Protein AF-A0A1R1PWE0-F1 (afdb_monomer)

Solvent-accessible surface area (backbone atoms only — not comparable to full-atom values): 20090 Å² total; per-residue (Å²): 141,90,88,87,87,87,85,76,88,88,79,82,84,91,74,90,79,91,81,96,70,84,69,61,64,58,53,53,53,53,56,49,50,54,53,54,60,60,62,71,65,77,83,65,88,86,73,75,94,76,73,69,88,73,73,49,73,67,55,47,51,50,51,48,64,70,67,52,80,76,82,79,68,84,80,72,46,70,41,40,37,41,33,37,28,50,67,51,94,62,49,67,60,52,55,54,46,57,42,54,77,73,65,56,48,69,76,32,73,31,79,45,77,51,97,50,87,61,36,28,39,34,27,39,28,39,49,53,56,68,68,58,51,56,51,53,49,53,58,51,55,70,36,90,57,35,80,46,67,44,79,51,55,96,53,66,61,50,55,35,26,43,39,40,37,34,32,36,24,76,37,58,82,68,69,66,90,83,58,84,76,82,58,80,76,72,82,74,81,80,77,89,74,90,79,80,88,81,96,75,85,88,74,90,71,82,76,71,90,67,73,82,55,68,66,58,58,53,50,50,52,52,48,19,53,50,44,48,51,53,50,51,53,57,31,55,76,70,70,30,44,78,79,45,76,60,92,52,32,34,31,36,39,38,77,36,39,65,71,54,49,52,53,51,50,66,68,49,46,74,34,24,66,78,47,73,51,68,63,41,56,46,73,43,80,47,81,76,79,81,56,89,79,62,73,88,88,85,79,80,72,87,69,88,75,76,83,76,71,79,87,74,67,81,84,131

pLDDT: mean 72.96, std 24.71, range [25.83, 98.25]

Mean predicted aligned error: 17.77 Å

InterPro domains:
  IPR002912 ACT domain [PS51671] (80-157)
  IPR004789 Acetolactate synthase, small subunit [TIGR00119] (78-287)
  IPR019455 Acetolactate synthase, small subunit, C-terminal [PF10369] (228-286)
  IPR027271 Acetolactate synthase/Transcription factor NikR, C-terminal [G3DSA:3.30.70.1150] (157-286)
  IPR039557 AHAS, ACT domain [cd04878] (79-150)
  IPR045865 ACT-like domain [SSF55021] (78-151)
  IPR045865 ACT-like domain [SSF55021] (227-289)
  IPR053050 Acetolactate synthase regulatory subunit [PTHR31242] (47-315)
  IPR054480 Acetolactate synthase small subunit-like, ACT domain [PF22629] (84-146)

Sequence (316 aa):
MFARSISRTLRKGLAINSLNKPNLLNSLYQKNAAKLYYSSFRDVEHMDDSALYQLTTEETVSNLVQNASINTKPAVSKYVLNCFMQDEPGILARCAGIMAARGYNIDSLVVAKTEVLGLSRMTITIKGAESQMIQAQKELEEIPQIWAVVNLTGSKVVAREILLAKVSLIGPDFKLDGANSHTPRAPSSTNDAEKTTETENISTSDTENNGADNSDIYQMVLDSSKRLSYLKEITSLYNAKIVDVGADSAVVELSAKPSIVNAFMSLIEPFGIFEAARSGQIVMSRTAKLSFFSDGVSAQAEDDVKDVDLSHLPPS

Radius of gyration: 32.18 Å; Cα contacts (8 Å, |Δi|>4): 318; chains: 1; bounding box: 84×68×118 Å

Structure (mmCIF, N/CA/C/O backbone):
data_AF-A0A1R1PWE0-F1
#
_entry.id   AF-A0A1R1PWE0-F1
#
loop_
_atom_site.group_PDB
_atom_site.id
_atom_site.type_symbol
_atom_site.label_atom_id
_atom_site.label_alt_id
_atom_site.label_comp_id
_atom_site.label_asym_id
_atom_site.label_entity_id
_atom_site.label_seq_id
_atom_site.pdbx_PDB_ins_code
_atom_site.Cartn_x
_atom_site.Cartn_y
_atom_site.Cartn_z
_atom_site.occupancy
_atom_site.B_iso_or_equiv
_atom_site.auth_seq_id
_atom_site.auth_comp_id
_atom_site.auth_asym_id
_atom_site.auth_atom_id
_atom_site.pdbx_PDB_model_num
ATOM 1 N N . MET A 1 1 ? 59.802 41.895 8.130 1.00 40.69 1 MET A N 1
ATOM 2 C CA . MET A 1 1 ? 59.318 41.736 6.739 1.00 40.69 1 MET A CA 1
ATOM 3 C C . MET A 1 1 ? 59.042 40.250 6.547 1.00 40.69 1 MET A C 1
ATOM 5 O O . MET A 1 1 ? 59.996 39.507 6.473 1.00 40.69 1 MET A O 1
ATOM 9 N N . PHE A 1 2 ? 57.843 39.700 6.716 1.00 31.88 2 PHE A N 1
ATOM 10 C CA . PHE A 1 2 ? 56.696 39.809 5.810 1.00 31.88 2 PHE A CA 1
ATOM 11 C C . PHE A 1 2 ? 55.464 39.223 6.545 1.00 31.88 2 PHE A C 1
ATOM 13 O O . PHE A 1 2 ? 55.031 38.105 6.307 1.00 31.88 2 PHE A O 1
ATOM 20 N N . ALA A 1 3 ? 54.926 39.958 7.517 1.00 36.97 3 ALA A N 1
ATOM 21 C CA . ALA A 1 3 ? 53.699 39.594 8.226 1.00 36.97 3 ALA A CA 1
ATOM 22 C C . ALA A 1 3 ? 52.905 40.878 8.471 1.00 36.97 3 ALA A C 1
ATOM 24 O O . ALA A 1 3 ? 53.101 41.525 9.496 1.00 36.97 3 ALA A O 1
ATOM 25 N N . ARG A 1 4 ? 52.136 41.309 7.456 1.00 34.12 4 ARG A N 1
ATOM 26 C CA . ARG A 1 4 ? 51.113 42.385 7.462 1.00 34.12 4 ARG A CA 1
ATOM 27 C C . ARG A 1 4 ? 50.804 42.796 6.011 1.00 34.12 4 ARG A C 1
ATOM 29 O O . ARG A 1 4 ? 51.367 43.774 5.540 1.00 34.12 4 ARG A O 1
ATOM 36 N N . SER A 1 5 ? 49.934 42.076 5.291 1.00 36.75 5 SER A N 1
ATOM 37 C CA . SER A 1 5 ? 49.329 42.648 4.064 1.00 36.75 5 SER A CA 1
ATOM 38 C C . SER A 1 5 ? 48.042 41.994 3.536 1.00 36.75 5 SER A C 1
ATOM 40 O O . SER A 1 5 ? 47.673 42.238 2.396 1.00 36.75 5 SER A O 1
ATOM 42 N N . ILE A 1 6 ? 47.303 41.191 4.311 1.00 33.94 6 ILE A N 1
ATOM 43 C CA . ILE A 1 6 ? 45.990 40.686 3.851 1.00 33.94 6 ILE A CA 1
ATOM 44 C C . ILE A 1 6 ? 44.997 40.674 5.019 1.00 33.94 6 ILE A C 1
ATOM 46 O O . ILE A 1 6 ? 44.531 39.640 5.474 1.00 33.94 6 ILE A O 1
ATOM 50 N N . SER A 1 7 ? 44.717 41.851 5.587 1.00 35.03 7 SER A N 1
ATOM 51 C CA . SER A 1 7 ? 43.678 42.000 6.625 1.00 35.03 7 SER A CA 1
ATOM 52 C C . SER A 1 7 ? 42.855 43.288 6.482 1.00 35.03 7 SER A C 1
ATOM 54 O O . SER A 1 7 ? 42.255 43.767 7.439 1.00 35.03 7 SER A O 1
ATOM 56 N N . ARG A 1 8 ? 42.811 43.891 5.284 1.00 33.72 8 ARG A N 1
ATOM 57 C CA . ARG A 1 8 ? 42.082 45.159 5.066 1.00 33.72 8 ARG A CA 1
ATOM 58 C C . ARG A 1 8 ? 41.092 45.198 3.902 1.00 33.72 8 ARG A C 1
ATOM 60 O O . ARG A 1 8 ? 40.420 46.211 3.763 1.00 33.72 8 ARG A O 1
ATOM 67 N N . THR A 1 9 ? 40.895 44.111 3.157 1.00 33.59 9 THR A N 1
ATOM 68 C CA . THR A 1 9 ? 39.968 44.122 2.001 1.00 33.59 9 THR A CA 1
ATOM 69 C C . THR A 1 9 ? 38.633 43.408 2.255 1.00 33.59 9 THR A C 1
ATOM 71 O O . THR A 1 9 ? 37.760 43.436 1.403 1.00 33.59 9 THR A O 1
ATOM 74 N N . LEU A 1 10 ? 38.407 42.828 3.442 1.00 31.66 10 LEU A N 1
ATOM 75 C CA . LEU A 1 10 ? 37.158 42.109 3.771 1.00 31.66 10 LEU A CA 1
ATOM 76 C C . LEU A 1 10 ? 36.331 42.769 4.882 1.00 31.66 10 LEU A C 1
ATOM 78 O O . LEU A 1 10 ? 35.659 42.103 5.663 1.00 31.66 10 LEU A O 1
ATOM 82 N N . ARG A 1 11 ? 36.381 44.098 4.988 1.00 32.97 11 ARG A N 1
ATOM 83 C CA . ARG A 1 11 ? 35.514 44.837 5.916 1.00 32.97 11 ARG A CA 1
ATOM 84 C C . ARG A 1 11 ? 35.162 46.212 5.365 1.00 32.97 11 ARG A C 1
ATOM 86 O O . ARG A 1 11 ? 35.636 47.222 5.864 1.00 32.97 11 ARG A O 1
ATOM 93 N N . LYS A 1 12 ? 34.348 46.233 4.311 1.00 32.06 12 LYS A N 1
ATOM 94 C CA . LYS A 1 12 ? 33.469 47.350 3.928 1.00 32.06 12 LYS A CA 1
ATOM 95 C C . LYS A 1 12 ? 32.446 46.812 2.928 1.00 32.06 12 LYS A C 1
ATOM 97 O O . LYS A 1 12 ? 32.822 46.451 1.822 1.00 32.06 12 LYS A O 1
ATOM 102 N N . GLY A 1 13 ? 31.182 46.740 3.342 1.00 27.55 13 GLY A N 1
ATOM 103 C CA . GLY A 1 13 ? 30.066 46.420 2.448 1.00 27.55 13 GLY A CA 1
ATOM 104 C C . GLY A 1 13 ? 29.117 45.331 2.941 1.00 27.55 13 GLY A C 1
ATOM 105 O O . GLY A 1 13 ? 28.813 44.415 2.191 1.00 27.55 13 GLY A O 1
ATOM 106 N N . LEU A 1 14 ? 28.636 45.422 4.183 1.00 36.06 14 LEU A N 1
ATOM 107 C CA . LEU A 1 14 ? 27.353 44.821 4.551 1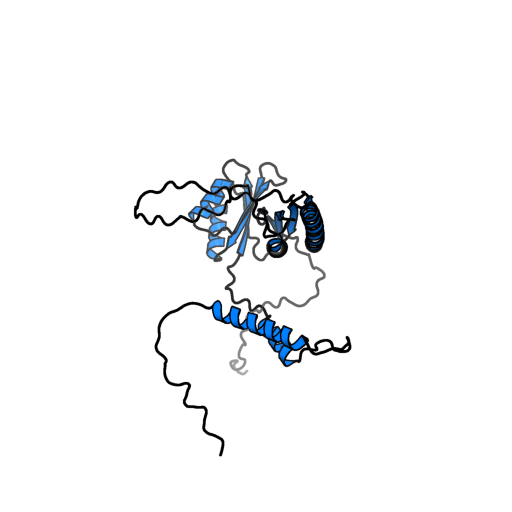.00 36.06 14 LEU A CA 1
ATOM 108 C C . LEU A 1 14 ? 26.293 45.909 4.348 1.00 36.06 14 LEU A C 1
ATOM 110 O O . LEU A 1 14 ? 26.212 46.846 5.138 1.00 36.06 14 LEU A O 1
ATOM 114 N N . ALA A 1 15 ? 25.533 45.801 3.260 1.00 28.98 15 ALA A N 1
ATOM 115 C CA . ALA A 1 15 ? 24.274 46.506 3.048 1.00 28.98 15 ALA A CA 1
ATOM 116 C C . ALA A 1 15 ? 23.317 45.557 2.307 1.00 28.98 15 ALA A C 1
ATOM 118 O O . ALA A 1 15 ? 23.319 45.436 1.089 1.00 28.98 15 ALA A O 1
ATOM 119 N N . ILE A 1 16 ? 22.606 44.792 3.130 1.00 40.72 16 ILE A N 1
ATOM 120 C CA . ILE A 1 16 ? 21.250 44.253 2.992 1.00 40.72 16 ILE A CA 1
ATOM 121 C C . ILE A 1 16 ? 20.524 44.664 1.692 1.00 40.72 16 ILE A C 1
ATOM 123 O O . ILE A 1 16 ? 20.184 45.832 1.533 1.00 40.72 16 ILE A O 1
ATOM 127 N N . ASN A 1 17 ? 20.222 43.695 0.815 1.00 27.50 17 ASN A N 1
ATOM 128 C CA . ASN A 1 17 ? 18.873 43.493 0.263 1.00 27.50 17 ASN A CA 1
ATOM 129 C C . ASN A 1 17 ? 18.775 42.230 -0.616 1.00 27.50 17 ASN A C 1
ATOM 131 O O . ASN A 1 17 ? 19.473 42.091 -1.613 1.00 27.50 17 ASN A O 1
ATOM 135 N N . SER A 1 18 ? 17.873 41.331 -0.201 1.00 40.91 18 SER A N 1
ATOM 136 C CA . SER A 1 18 ? 17.020 40.453 -1.017 1.00 40.91 18 SER A CA 1
ATOM 137 C C . SER A 1 18 ? 17.547 40.014 -2.391 1.00 40.91 18 SER A C 1
ATOM 139 O O . SER A 1 18 ? 17.413 40.768 -3.348 1.00 40.91 18 SER A O 1
ATOM 141 N N . LEU A 1 19 ? 17.968 38.747 -2.520 1.00 31.48 19 LEU A N 1
ATOM 142 C CA . LEU A 1 19 ? 17.655 37.901 -3.685 1.00 31.48 19 LEU A CA 1
ATOM 143 C C . LEU A 1 19 ? 17.987 36.424 -3.407 1.00 31.48 19 LEU A C 1
ATOM 145 O O . LEU A 1 19 ? 19.133 35.995 -3.326 1.00 31.48 19 LEU A O 1
ATOM 149 N N . ASN A 1 20 ? 16.917 35.651 -3.276 1.00 41.78 20 ASN A N 1
ATOM 150 C CA . ASN A 1 20 ? 16.858 34.201 -3.195 1.00 41.78 20 ASN A CA 1
ATOM 151 C C . ASN A 1 20 ? 17.263 33.564 -4.544 1.00 41.78 20 ASN A C 1
ATOM 153 O O . ASN A 1 20 ? 16.447 33.564 -5.461 1.00 41.78 20 ASN A O 1
ATOM 157 N N . LYS A 1 21 ? 18.493 33.037 -4.690 1.00 38.62 21 LYS A N 1
ATOM 158 C CA . LYS A 1 21 ? 18.882 32.114 -5.788 1.00 38.62 21 LYS A CA 1
ATOM 159 C C . LYS A 1 21 ? 20.014 31.147 -5.370 1.00 38.62 21 LYS A C 1
ATOM 161 O O . LYS A 1 21 ? 21.177 31.430 -5.648 1.00 38.62 21 LYS A O 1
ATOM 166 N N . PRO A 1 22 ? 19.710 29.975 -4.779 1.00 40.50 22 PRO A N 1
ATOM 167 C CA . PRO A 1 22 ? 20.724 28.968 -4.435 1.00 40.50 22 PRO A CA 1
ATOM 168 C C . PRO A 1 22 ? 21.220 28.116 -5.627 1.00 40.50 22 PRO A C 1
ATOM 170 O O . PRO A 1 22 ? 22.184 27.370 -5.486 1.00 40.50 22 PRO A O 1
ATOM 173 N N . ASN A 1 23 ? 20.628 28.234 -6.823 1.00 44.59 23 ASN A N 1
ATOM 174 C CA . ASN A 1 23 ? 20.851 27.253 -7.900 1.00 44.59 23 ASN A CA 1
ATOM 175 C C . ASN A 1 23 ? 21.946 27.601 -8.925 1.00 44.59 23 ASN A C 1
ATOM 177 O O . ASN A 1 23 ? 22.360 26.725 -9.681 1.00 44.59 23 ASN A O 1
ATOM 181 N N . LEU A 1 24 ? 22.449 28.842 -8.977 1.00 41.25 24 LEU A N 1
ATOM 182 C CA . LEU A 1 24 ? 23.426 29.222 -10.015 1.00 41.25 24 LEU A CA 1
ATOM 183 C C . LEU A 1 24 ? 24.886 28.942 -9.625 1.00 41.25 24 LEU A C 1
ATOM 185 O O . LEU A 1 24 ? 25.681 28.556 -10.480 1.00 41.25 24 LEU A O 1
ATOM 189 N N . LEU A 1 25 ? 25.233 29.095 -8.342 1.00 38.69 25 LEU A N 1
ATOM 190 C CA . LEU A 1 25 ? 26.599 28.871 -7.852 1.00 38.69 25 LEU A CA 1
ATOM 191 C C . LEU A 1 25 ? 26.974 27.381 -7.846 1.00 38.69 25 LEU A C 1
ATOM 193 O O . LEU A 1 25 ? 28.075 27.044 -8.268 1.00 38.69 25 LEU A O 1
ATOM 197 N N . ASN A 1 26 ? 26.043 26.485 -7.498 1.00 45.75 26 ASN A N 1
ATOM 198 C CA . ASN A 1 26 ? 26.290 25.036 -7.522 1.00 45.75 26 ASN A CA 1
ATOM 199 C C . ASN A 1 26 ? 26.481 24.488 -8.945 1.00 45.75 26 ASN A C 1
ATOM 201 O O . ASN A 1 26 ? 27.378 23.681 -9.177 1.00 45.75 26 ASN A O 1
ATOM 205 N N . SER A 1 27 ? 25.714 24.989 -9.920 1.00 45.38 27 SER A N 1
ATOM 206 C CA . SER A 1 27 ? 25.855 24.600 -11.332 1.00 45.38 27 SER A CA 1
ATOM 207 C C . SER A 1 27 ? 27.199 25.045 -11.924 1.00 45.38 27 SER A C 1
ATOM 209 O O . SER A 1 27 ? 27.829 24.291 -12.665 1.00 45.38 27 SER A O 1
ATOM 211 N N . LEU A 1 28 ? 27.663 26.261 -11.607 1.00 37.41 28 LEU A N 1
ATOM 212 C CA . LEU A 1 28 ? 28.955 26.767 -12.090 1.00 37.41 28 LEU A CA 1
ATOM 213 C C . LEU A 1 28 ? 30.142 26.055 -11.424 1.00 37.41 28 LEU A C 1
ATOM 215 O O . LEU A 1 28 ? 31.131 25.777 -12.100 1.00 37.41 28 LEU A O 1
ATOM 219 N N . TYR A 1 29 ? 30.031 25.702 -10.139 1.00 44.78 29 TYR A N 1
ATOM 220 C CA . TYR A 1 29 ? 31.075 24.962 -9.424 1.00 44.78 29 TYR A CA 1
ATOM 221 C C . TYR A 1 29 ? 31.188 23.510 -9.919 1.00 44.78 29 TYR A C 1
ATOM 223 O O . TYR A 1 29 ? 32.292 23.037 -10.179 1.00 44.78 29 TYR A O 1
ATOM 231 N N . GLN A 1 30 ? 30.060 22.830 -10.166 1.00 47.28 30 GLN A N 1
ATOM 232 C CA . GLN A 1 30 ? 30.051 21.469 -10.722 1.00 47.28 30 GLN A CA 1
ATOM 233 C C . GLN A 1 30 ? 30.527 21.416 -12.181 1.00 47.28 30 GLN A C 1
ATOM 235 O O . GLN A 1 30 ? 31.311 20.535 -12.535 1.00 47.28 30 GLN A O 1
ATOM 240 N N . LYS A 1 31 ? 30.123 22.376 -13.029 1.00 39.31 31 LYS A N 1
ATOM 241 C CA . LYS A 1 31 ? 30.562 22.420 -14.438 1.00 39.31 31 LYS A CA 1
ATOM 242 C C . LYS A 1 31 ? 32.057 22.714 -14.582 1.00 39.31 31 LYS A C 1
ATOM 244 O O . LYS A 1 31 ? 32.695 22.147 -15.466 1.00 39.31 31 LYS A O 1
ATOM 249 N N . ASN A 1 32 ? 32.626 23.554 -13.715 1.00 41.44 32 ASN A N 1
ATOM 250 C CA . ASN A 1 32 ? 34.064 23.838 -13.725 1.00 41.44 32 ASN A CA 1
ATOM 251 C C . ASN A 1 32 ? 34.890 22.696 -13.114 1.00 41.44 32 ASN A C 1
ATOM 253 O O . ASN A 1 32 ? 35.970 22.412 -13.625 1.00 41.44 32 ASN A O 1
ATOM 257 N N . ALA A 1 33 ? 34.373 21.997 -12.097 1.00 48.91 33 ALA A N 1
ATOM 258 C CA . ALA A 1 33 ? 35.045 20.841 -11.503 1.00 48.91 33 ALA A CA 1
ATOM 259 C C . ALA A 1 33 ? 35.164 19.669 -12.490 1.00 48.91 33 ALA A C 1
ATOM 261 O O . ALA A 1 33 ? 36.252 19.129 -12.656 1.00 48.91 33 ALA A O 1
ATOM 262 N N . ALA A 1 34 ? 34.091 19.335 -13.218 1.00 47.88 34 ALA A N 1
ATOM 263 C CA . ALA A 1 34 ? 34.134 18.274 -14.226 1.00 47.88 34 ALA A CA 1
ATOM 264 C C . ALA A 1 34 ? 35.080 18.622 -15.391 1.00 47.88 34 ALA A C 1
ATOM 266 O O . ALA A 1 34 ? 35.834 17.775 -15.862 1.00 47.88 34 ALA A O 1
ATOM 267 N N . LYS A 1 35 ? 35.096 19.889 -15.830 1.00 40.84 35 LYS A N 1
ATOM 268 C CA . LYS A 1 35 ? 35.964 20.343 -16.927 1.00 40.84 35 LYS A CA 1
ATOM 269 C C . LYS A 1 35 ? 37.447 20.355 -16.535 1.00 40.84 35 LYS A C 1
ATOM 271 O O . LYS A 1 35 ? 38.277 19.991 -17.363 1.00 40.84 35 LYS A O 1
ATOM 276 N N . LEU A 1 36 ? 37.760 20.712 -15.284 1.00 45.97 36 LEU A N 1
ATOM 277 C CA . LEU A 1 36 ? 39.108 20.601 -14.719 1.00 45.97 36 LEU A CA 1
ATOM 278 C C . LEU A 1 36 ? 39.536 19.135 -14.590 1.00 45.97 36 LEU A C 1
ATOM 280 O O . LEU A 1 36 ? 40.639 18.811 -15.017 1.00 45.97 36 LEU A O 1
ATOM 284 N N . TYR A 1 37 ? 38.636 18.259 -14.125 1.00 50.44 37 TYR A N 1
ATOM 285 C CA . TYR A 1 37 ? 38.880 16.821 -13.985 1.00 50.44 37 TYR A CA 1
ATOM 286 C C . TYR A 1 37 ? 39.213 16.158 -15.330 1.00 50.44 37 TYR A C 1
ATOM 288 O O . TYR A 1 37 ? 40.193 15.434 -15.416 1.00 50.44 37 TYR A O 1
ATOM 296 N N . TYR A 1 38 ? 38.480 16.463 -16.409 1.00 46.03 38 TYR A N 1
ATOM 297 C CA . TYR A 1 38 ? 38.769 15.899 -17.738 1.00 46.03 38 TYR A CA 1
ATOM 298 C C . TYR A 1 38 ? 39.977 16.541 -18.442 1.00 46.03 38 TYR A C 1
ATOM 300 O O . TYR A 1 38 ? 40.641 15.875 -19.235 1.00 46.03 38 TYR A O 1
ATOM 308 N N . SER A 1 39 ? 40.295 17.815 -18.172 1.00 41.81 39 SER A N 1
ATOM 309 C CA . SER A 1 39 ? 41.438 18.490 -18.813 1.00 41.81 39 SER A CA 1
ATOM 310 C C . SER A 1 39 ? 42.803 17.995 -18.332 1.00 41.81 39 SER A C 1
ATOM 312 O O . SER A 1 39 ? 43.766 18.064 -19.088 1.00 41.81 39 SER A O 1
ATOM 314 N N . SER A 1 40 ? 42.880 17.449 -17.116 1.00 45.03 40 SER A N 1
ATOM 315 C CA . SER A 1 40 ? 44.102 16.872 -16.543 1.00 45.03 40 SER A CA 1
ATOM 316 C C . SER A 1 40 ? 44.401 15.438 -17.004 1.00 45.03 40 SER A C 1
ATOM 318 O O . SER A 1 40 ? 45.458 14.917 -16.675 1.00 45.03 40 SER A O 1
ATOM 320 N N . PHE A 1 41 ? 43.512 14.808 -17.784 1.00 47.12 41 PHE A N 1
ATOM 321 C CA . PHE A 1 41 ? 43.685 13.442 -18.309 1.00 47.12 41 PHE A CA 1
ATOM 322 C C . PHE A 1 41 ? 44.218 13.383 -19.749 1.00 47.12 41 PHE A C 1
ATOM 324 O O . PHE A 1 41 ? 44.288 12.303 -20.329 1.00 47.12 41 PHE A O 1
ATOM 331 N N . ARG A 1 42 ? 44.577 14.521 -20.359 1.00 44.59 42 ARG A N 1
ATOM 332 C CA . ARG A 1 42 ? 44.994 14.546 -21.772 1.00 44.59 42 ARG A CA 1
ATOM 333 C C . ARG A 1 42 ? 46.474 14.221 -22.009 1.00 44.59 42 ARG A C 1
ATOM 335 O O . ARG A 1 42 ? 46.811 13.898 -23.139 1.00 44.59 42 ARG A O 1
ATOM 342 N N . ASP A 1 43 ? 47.303 14.230 -20.964 1.00 42.34 43 ASP A N 1
ATOM 343 C CA . ASP A 1 43 ? 48.762 14.066 -21.069 1.00 42.34 43 ASP A CA 1
ATOM 344 C C . ASP A 1 43 ? 49.319 12.984 -20.121 1.00 42.34 43 ASP A C 1
ATOM 346 O O . ASP A 1 43 ? 50.302 13.213 -19.420 1.00 42.34 43 ASP A O 1
ATOM 350 N N . VAL A 1 44 ? 48.698 11.801 -20.056 1.00 44.81 44 VAL A N 1
ATOM 351 C CA . VAL A 1 44 ? 49.277 10.660 -19.319 1.00 44.81 44 VAL A CA 1
ATOM 352 C C . VAL A 1 44 ? 49.078 9.367 -20.110 1.00 44.81 44 VAL A C 1
ATOM 354 O O . VAL A 1 44 ? 48.190 8.564 -19.834 1.00 44.81 44 VAL A O 1
ATOM 357 N N . GLU A 1 45 ? 49.906 9.168 -21.134 1.00 45.53 45 GLU A N 1
ATOM 358 C CA . GLU A 1 45 ? 50.147 7.828 -21.665 1.00 45.53 45 GLU A CA 1
ATOM 359 C C . GLU A 1 45 ? 50.991 7.050 -20.638 1.00 45.53 45 GLU A C 1
ATOM 361 O O . GLU A 1 45 ? 52.041 7.526 -20.215 1.00 45.53 45 GLU A O 1
ATOM 366 N N . HIS A 1 46 ? 50.514 5.857 -20.265 1.00 48.28 46 HIS A N 1
ATOM 367 C CA . HIS A 1 46 ? 51.072 4.909 -19.282 1.00 48.28 46 HIS A CA 1
ATOM 368 C C . HIS A 1 46 ? 50.899 5.261 -17.792 1.00 48.28 46 HIS A C 1
ATOM 370 O O . HIS A 1 46 ? 51.794 5.795 -17.140 1.00 48.28 46 HIS A O 1
ATOM 376 N N . MET A 1 47 ? 49.780 4.812 -17.210 1.00 45.44 47 MET A N 1
ATOM 377 C CA . MET A 1 47 ? 49.722 4.426 -15.795 1.00 45.44 47 MET A CA 1
ATOM 378 C C . MET A 1 47 ? 49.406 2.931 -15.698 1.00 45.44 47 MET A C 1
ATOM 380 O O . MET A 1 47 ? 48.488 2.460 -16.363 1.00 45.44 47 MET A O 1
ATOM 384 N N . ASP A 1 48 ? 50.168 2.201 -14.882 1.00 44.66 48 ASP A N 1
ATOM 385 C CA . ASP A 1 48 ? 49.904 0.798 -14.551 1.00 44.66 48 ASP A CA 1
ATOM 386 C C . ASP A 1 48 ? 48.524 0.649 -13.878 1.00 44.66 48 ASP A C 1
ATOM 388 O O . ASP A 1 48 ? 48.226 1.329 -12.891 1.00 44.66 48 ASP A O 1
ATOM 392 N N . ASP A 1 49 ? 47.715 -0.297 -14.367 1.00 52.59 49 ASP A N 1
ATOM 393 C CA . ASP A 1 49 ? 46.320 -0.588 -13.970 1.00 52.59 49 ASP A CA 1
ATOM 394 C C . ASP A 1 49 ? 46.114 -1.003 -12.488 1.00 52.59 49 ASP A C 1
ATOM 396 O O . ASP A 1 49 ? 45.006 -1.333 -12.066 1.00 52.59 49 ASP A O 1
ATOM 400 N N . SER A 1 50 ? 47.157 -0.984 -11.655 1.00 53.38 50 SER A N 1
ATOM 401 C CA . SER A 1 50 ? 47.120 -1.417 -10.247 1.00 53.38 50 SER A CA 1
ATOM 402 C C . SER A 1 50 ? 47.170 -0.291 -9.204 1.00 53.38 50 SER A C 1
ATOM 404 O O . SER A 1 50 ? 47.137 -0.575 -8.006 1.00 53.38 50 SER A O 1
ATOM 406 N N . ALA A 1 51 ? 47.191 0.982 -9.603 1.00 50.38 51 ALA A N 1
ATOM 407 C CA . ALA A 1 51 ? 47.047 2.108 -8.674 1.00 50.38 51 ALA A CA 1
ATOM 408 C C . ALA A 1 51 ? 45.563 2.463 -8.467 1.00 50.38 51 ALA A C 1
ATOM 410 O O . ALA A 1 51 ? 45.087 3.526 -8.862 1.00 50.38 51 ALA A O 1
ATOM 411 N N . LEU A 1 52 ? 44.809 1.545 -7.856 1.00 51.09 52 LEU A N 1
ATOM 412 C CA . LEU A 1 52 ? 43.457 1.826 -7.373 1.00 51.09 52 LEU A CA 1
ATOM 413 C C . LEU A 1 52 ? 43.503 3.068 -6.474 1.00 51.09 52 LEU A C 1
ATOM 415 O O . LEU A 1 52 ? 44.294 3.104 -5.533 1.00 51.09 52 LEU A O 1
ATOM 419 N N . TYR A 1 53 ? 42.656 4.061 -6.756 1.00 63.09 53 TYR A N 1
ATOM 420 C CA . TYR A 1 53 ? 42.418 5.226 -5.899 1.00 63.09 53 TYR A CA 1
ATOM 421 C C . TYR A 1 53 ? 42.154 4.763 -4.452 1.00 63.09 53 TYR A C 1
ATOM 423 O O . TYR A 1 53 ? 41.033 4.407 -4.090 1.00 63.09 53 TYR A O 1
ATOM 431 N N . GLN A 1 54 ? 43.191 4.739 -3.616 1.00 72.62 54 GLN A N 1
ATOM 432 C CA . GLN A 1 54 ? 43.046 4.559 -2.179 1.00 72.62 54 GLN A CA 1
ATOM 433 C C . GLN A 1 54 ? 42.716 5.928 -1.607 1.00 72.62 54 GLN A C 1
ATOM 435 O O . GLN A 1 54 ? 43.578 6.803 -1.551 1.00 72.62 54 GLN A O 1
ATOM 440 N N . LEU A 1 55 ? 41.453 6.126 -1.222 1.00 73.38 55 LEU A N 1
ATOM 441 C CA . LEU A 1 55 ? 41.075 7.332 -0.495 1.00 73.38 55 LEU A CA 1
ATOM 442 C C . LEU A 1 55 ? 41.919 7.433 0.771 1.00 73.38 55 LEU A C 1
ATOM 444 O O . LEU A 1 55 ? 42.094 6.454 1.504 1.00 73.38 55 LEU A O 1
ATOM 448 N N . THR A 1 56 ? 42.395 8.639 1.057 1.00 87.50 56 THR A N 1
ATOM 449 C CA . THR A 1 56 ? 43.019 8.916 2.349 1.00 87.50 56 THR A CA 1
ATOM 450 C C . THR A 1 56 ? 41.999 8.733 3.476 1.00 87.50 56 THR A C 1
ATOM 452 O O . THR A 1 56 ? 40.779 8.767 3.272 1.00 87.50 56 THR A O 1
ATOM 455 N N . THR A 1 57 ? 42.484 8.528 4.700 1.00 82.50 57 THR A N 1
ATOM 456 C CA . THR A 1 57 ? 41.620 8.423 5.886 1.00 82.50 57 THR A CA 1
ATOM 457 C C . THR A 1 57 ? 40.755 9.672 6.057 1.00 82.50 57 THR A C 1
ATOM 459 O O . THR A 1 57 ? 39.572 9.557 6.367 1.00 82.50 57 THR A O 1
ATOM 462 N N . GLU A 1 58 ? 41.311 10.853 5.788 1.00 85.94 58 GLU A N 1
ATOM 463 C CA . GLU A 1 58 ? 40.611 12.137 5.872 1.00 85.94 58 GLU A CA 1
ATOM 464 C C . GLU A 1 58 ? 39.503 12.265 4.817 1.00 85.94 58 GLU A C 1
ATOM 466 O O . GLU A 1 58 ? 38.376 12.633 5.150 1.00 85.94 58 GLU A O 1
ATOM 471 N N . GLU A 1 59 ? 39.775 11.891 3.564 1.00 85.81 59 GLU A N 1
ATOM 472 C CA . GLU A 1 59 ? 38.768 11.875 2.493 1.00 85.81 59 GLU A CA 1
ATOM 473 C C . GLU A 1 59 ? 37.676 10.836 2.755 1.00 85.81 59 GLU A C 1
ATOM 475 O O . GLU A 1 59 ? 36.498 11.103 2.526 1.00 85.81 59 GLU A O 1
ATOM 480 N N . THR A 1 60 ? 38.046 9.670 3.287 1.00 85.31 60 THR A N 1
ATOM 481 C CA . THR A 1 60 ? 37.093 8.621 3.670 1.00 85.31 60 THR A CA 1
ATOM 482 C C . THR A 1 60 ? 36.151 9.119 4.763 1.00 85.31 60 THR A C 1
ATOM 484 O O . THR A 1 60 ? 34.933 8.996 4.634 1.00 85.31 60 THR A O 1
ATOM 487 N N . VAL A 1 61 ? 36.692 9.731 5.821 1.00 89.31 61 VAL A N 1
ATOM 488 C CA . VAL A 1 61 ? 35.893 10.300 6.916 1.00 89.31 61 VAL A CA 1
ATOM 489 C C . VAL A 1 61 ? 35.015 11.447 6.411 1.00 89.31 61 VAL A C 1
ATOM 491 O O . VAL A 1 61 ? 33.831 11.494 6.743 1.00 89.31 61 VAL A O 1
ATOM 494 N N . SER A 1 62 ? 35.551 12.330 5.565 1.00 88.12 62 SER A N 1
ATOM 495 C CA . SER A 1 62 ? 34.789 13.418 4.942 1.00 88.12 62 SER A CA 1
ATOM 496 C C . SER A 1 62 ? 33.616 12.882 4.116 1.00 88.12 62 SER A C 1
ATOM 498 O O . SER A 1 62 ? 32.480 13.321 4.298 1.00 88.12 62 SER A O 1
ATOM 500 N N . ASN A 1 63 ? 33.848 11.860 3.288 1.00 86.12 63 ASN A N 1
ATOM 501 C CA . ASN A 1 63 ? 32.804 11.222 2.487 1.00 86.12 63 ASN A CA 1
ATOM 502 C C . ASN A 1 63 ? 31.738 10.541 3.348 1.00 86.12 63 ASN A C 1
ATOM 504 O O . ASN A 1 63 ? 30.555 10.607 3.014 1.00 86.12 63 ASN A O 1
ATOM 508 N N . LEU A 1 64 ? 32.122 9.908 4.460 1.00 87.62 64 LEU A N 1
ATOM 509 C CA . LEU A 1 64 ? 31.165 9.316 5.398 1.00 87.62 64 LEU A CA 1
ATOM 510 C C . LEU A 1 64 ? 30.276 10.383 6.035 1.00 87.62 64 LEU A C 1
ATOM 512 O O . LEU A 1 64 ? 29.062 10.215 6.067 1.00 87.62 64 LEU A O 1
ATOM 516 N N . VAL A 1 65 ? 30.856 11.490 6.500 1.00 85.81 65 VAL A N 1
ATOM 517 C CA . VAL A 1 65 ? 30.092 12.582 7.122 1.00 85.81 65 VAL A CA 1
ATOM 518 C C . VAL A 1 65 ? 29.180 13.274 6.105 1.00 85.81 65 VAL A C 1
ATOM 520 O O . VAL A 1 65 ? 28.049 13.614 6.442 1.00 85.81 65 VAL A O 1
ATOM 523 N N . GLN A 1 66 ? 29.637 13.451 4.862 1.00 85.00 66 GLN A N 1
ATOM 524 C CA . GLN A 1 66 ? 28.850 14.094 3.805 1.00 85.00 66 GLN A CA 1
ATOM 525 C C . GLN A 1 66 ? 27.705 13.214 3.283 1.00 85.00 66 GLN A C 1
ATOM 527 O O . GLN A 1 66 ? 26.629 13.735 2.995 1.00 85.00 66 GLN A O 1
ATOM 532 N N . ASN A 1 67 ? 27.913 11.897 3.175 1.00 81.69 67 ASN A N 1
ATOM 533 C CA . ASN A 1 67 ? 26.905 10.963 2.658 1.00 81.69 67 ASN A CA 1
ATOM 534 C C . ASN A 1 67 ? 26.022 10.347 3.751 1.00 81.69 67 ASN A C 1
ATOM 536 O O . ASN A 1 67 ? 25.008 9.716 3.438 1.00 81.69 67 ASN A O 1
ATOM 540 N N . ALA A 1 68 ? 26.377 10.508 5.029 1.00 84.25 68 ALA A N 1
ATOM 541 C CA . ALA A 1 68 ? 25.524 10.098 6.133 1.00 84.25 68 ALA A CA 1
ATOM 542 C C . ALA A 1 68 ? 24.200 10.869 6.060 1.00 84.25 68 ALA A C 1
ATOM 544 O O . ALA A 1 68 ? 24.139 12.080 6.265 1.00 84.25 68 ALA A O 1
ATOM 545 N N . SER A 1 69 ? 23.114 10.150 5.776 1.00 70.25 69 SER A N 1
ATOM 546 C CA . SER A 1 69 ? 21.771 10.718 5.807 1.00 70.25 69 SER A CA 1
ATOM 547 C C . SER A 1 69 ? 21.397 11.035 7.257 1.00 70.25 69 SER A C 1
ATOM 549 O O . SER A 1 69 ? 20.912 10.178 7.997 1.00 70.25 69 SER A O 1
ATOM 551 N N . ILE A 1 70 ? 21.655 12.268 7.694 1.00 65.94 70 ILE A N 1
ATOM 552 C CA . ILE A 1 70 ? 21.165 12.767 8.979 1.00 65.94 70 ILE A CA 1
ATOM 553 C C . ILE A 1 70 ? 19.664 12.989 8.802 1.00 65.94 70 ILE A C 1
ATOM 555 O O . ILE A 1 70 ? 19.229 13.923 8.127 1.00 65.94 70 ILE A O 1
ATOM 559 N N . ASN A 1 71 ? 18.858 12.098 9.372 1.00 58.56 71 ASN A N 1
ATOM 560 C CA . ASN A 1 71 ? 17.407 12.141 9.243 1.00 58.56 71 ASN A CA 1
ATOM 561 C C . ASN A 1 71 ? 16.845 13.254 10.150 1.00 58.56 71 ASN A C 1
ATOM 563 O O . ASN A 1 71 ? 16.405 13.009 11.267 1.00 58.56 71 ASN A O 1
ATOM 567 N N . THR A 1 72 ? 16.931 14.506 9.695 1.00 58.59 72 THR A N 1
ATOM 568 C CA . THR A 1 72 ? 16.515 15.707 10.447 1.00 58.59 72 THR A CA 1
ATOM 569 C C . THR A 1 72 ? 15.026 16.023 10.316 1.00 58.59 72 THR A C 1
ATOM 571 O O . THR A 1 72 ? 14.537 16.975 10.925 1.00 58.59 72 THR A O 1
ATOM 574 N N . LYS A 1 73 ? 14.278 15.255 9.516 1.00 63.56 73 LYS A N 1
ATOM 575 C CA . LYS A 1 73 ? 12.850 15.503 9.314 1.00 63.56 73 LYS A CA 1
ATOM 576 C C . LYS A 1 73 ? 12.073 15.011 10.542 1.00 63.56 73 LYS A C 1
ATOM 578 O O . LYS A 1 73 ? 12.228 13.843 10.899 1.00 63.56 73 LYS A O 1
ATOM 583 N N . PRO A 1 74 ? 11.215 15.840 11.170 1.00 61.59 74 PRO A N 1
ATOM 584 C CA . PRO A 1 74 ? 10.371 15.374 12.263 1.00 61.59 74 PRO A CA 1
ATOM 585 C C . PRO A 1 74 ? 9.506 14.219 11.752 1.00 61.59 74 PRO A C 1
ATOM 587 O O . PRO A 1 74 ? 8.770 14.362 10.770 1.00 61.59 74 PRO A O 1
ATOM 590 N N . ALA A 1 75 ? 9.648 13.051 12.375 1.00 68.50 75 ALA A N 1
ATOM 591 C CA . ALA A 1 75 ? 8.889 11.871 12.002 1.00 68.50 75 ALA A CA 1
ATOM 592 C C . ALA A 1 75 ? 7.422 12.096 12.386 1.00 68.50 75 ALA A C 1
ATOM 594 O O . ALA A 1 75 ? 7.068 12.087 13.561 1.00 68.50 75 ALA A O 1
ATOM 595 N N . VAL A 1 76 ? 6.560 12.327 11.395 1.00 79.75 76 VAL A N 1
ATOM 596 C CA . VAL A 1 76 ? 5.112 12.305 11.618 1.00 79.75 76 VAL A CA 1
ATOM 597 C C . VAL A 1 76 ? 4.717 10.859 11.893 1.00 79.75 76 VAL A C 1
ATOM 599 O O . VAL A 1 76 ? 4.923 9.991 11.038 1.00 79.75 76 VAL A O 1
ATOM 602 N N . SER A 1 77 ? 4.165 10.601 13.078 1.00 89.62 77 SER A N 1
ATOM 603 C CA . SER A 1 77 ? 3.719 9.269 13.475 1.00 89.62 77 SER A CA 1
ATOM 604 C C . SER A 1 77 ? 2.639 8.761 12.526 1.00 89.62 77 SER A C 1
ATOM 606 O O . SER A 1 77 ? 1.687 9.465 12.177 1.00 89.62 77 SER A O 1
ATOM 608 N N . LYS A 1 78 ? 2.826 7.520 12.082 1.00 93.00 78 LYS A N 1
ATOM 609 C CA . LYS A 1 78 ? 1.932 6.813 11.171 1.00 93.00 78 LYS A CA 1
ATOM 610 C C . LYS A 1 78 ? 1.231 5.711 11.955 1.00 93.00 78 LYS A C 1
ATOM 612 O O . LYS A 1 78 ? 1.897 4.837 12.505 1.00 93.00 78 LYS A O 1
ATOM 617 N N . TYR A 1 79 ? -0.093 5.749 11.969 1.00 95.62 79 TYR A N 1
ATOM 618 C CA . TYR A 1 79 ? -0.942 4.801 12.679 1.00 95.62 79 TYR A CA 1
ATOM 619 C C . TYR A 1 79 ? -1.704 3.927 11.693 1.00 95.62 79 TYR A C 1
ATOM 621 O O . TYR A 1 79 ? -2.138 4.410 10.647 1.00 95.62 79 TYR A O 1
ATOM 629 N N . VAL A 1 80 ? -1.867 2.646 12.022 1.00 96.06 80 VAL A N 1
ATOM 630 C CA . VAL A 1 80 ? -2.579 1.672 11.183 1.00 96.06 80 VAL A CA 1
ATOM 631 C C . VAL A 1 80 ? -3.728 1.073 11.980 1.00 96.06 80 VAL A C 1
ATOM 633 O O . VAL A 1 80 ? -3.503 0.411 12.992 1.00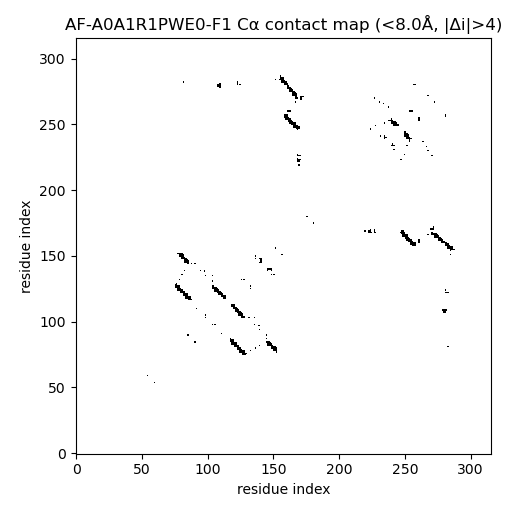 96.06 80 VAL A O 1
ATOM 636 N N . LEU A 1 81 ? -4.946 1.271 11.489 1.00 96.12 81 LEU A N 1
ATOM 637 C CA . LEU A 1 81 ? -6.179 0.736 12.052 1.00 96.12 81 LEU A CA 1
ATOM 638 C C . LEU A 1 81 ? -6.759 -0.320 11.110 1.00 96.12 81 LEU A C 1
ATOM 640 O O . LEU A 1 81 ? -6.803 -0.136 9.892 1.00 96.12 81 LEU A O 1
ATOM 644 N N . ASN A 1 82 ? -7.218 -1.428 11.677 1.00 96.69 82 ASN A N 1
ATOM 645 C CA . ASN A 1 82 ? -7.891 -2.500 10.961 1.00 96.69 82 ASN A CA 1
ATOM 646 C C . ASN A 1 82 ? -9.332 -2.599 11.462 1.00 96.69 82 ASN A C 1
ATOM 648 O O . ASN A 1 82 ? -9.554 -2.888 12.632 1.00 96.69 82 ASN A O 1
ATOM 652 N N . CYS A 1 83 ? -10.298 -2.326 10.594 1.00 95.94 83 CYS A N 1
ATOM 653 C CA . CYS A 1 83 ? -11.715 -2.310 10.932 1.00 95.94 83 CYS A CA 1
ATOM 654 C C . CYS A 1 83 ? -12.405 -3.529 10.318 1.00 95.94 83 CYS A C 1
ATOM 656 O O . CYS A 1 83 ? -12.273 -3.780 9.117 1.00 95.94 83 CYS A O 1
ATOM 658 N N . PHE A 1 84 ? -13.166 -4.253 11.128 1.00 96.62 84 PHE A N 1
ATOM 659 C CA . PHE A 1 84 ? -14.044 -5.335 10.694 1.00 96.62 84 PHE A CA 1
ATOM 660 C C . PHE A 1 84 ? -15.462 -4.798 10.625 1.00 96.62 84 PHE A C 1
ATOM 662 O O . PHE A 1 84 ? -15.972 -4.293 11.622 1.00 96.62 84 PHE A O 1
ATOM 669 N N . MET A 1 85 ? -16.081 -4.864 9.453 1.00 96.38 85 MET A N 1
ATOM 670 C CA . MET A 1 85 ? -17.368 -4.223 9.205 1.00 96.38 85 MET A CA 1
ATOM 671 C C . MET A 1 85 ? -18.285 -5.109 8.379 1.00 96.38 85 MET A C 1
ATOM 673 O O . MET A 1 85 ? -17.828 -5.858 7.515 1.00 96.38 85 MET A O 1
ATOM 677 N N . GLN A 1 86 ? -19.581 -5.000 8.630 1.00 96.31 86 GLN A N 1
ATOM 678 C CA . GLN A 1 86 ? -20.599 -5.672 7.842 1.00 96.31 86 GLN A CA 1
ATOM 679 C C . GLN A 1 86 ? -20.614 -5.111 6.410 1.00 96.31 86 GLN A C 1
ATOM 681 O O . GLN A 1 86 ? -20.553 -3.896 6.206 1.00 96.31 86 GLN A O 1
ATOM 686 N N . ASP A 1 87 ? -20.676 -5.996 5.414 1.00 94.56 87 ASP A N 1
ATOM 687 C CA . ASP A 1 87 ? -20.691 -5.653 3.987 1.00 94.56 87 ASP A CA 1
ATOM 688 C C . ASP A 1 87 ? -22.085 -5.154 3.566 1.00 94.56 87 ASP A C 1
ATOM 690 O O . ASP A 1 87 ? -22.849 -5.855 2.902 1.00 94.56 87 ASP A O 1
ATOM 694 N N . GLU A 1 88 ? -22.439 -3.944 4.009 1.00 94.06 88 GLU A N 1
ATOM 695 C CA . GLU A 1 88 ? -23.682 -3.254 3.652 1.00 94.06 88 GLU A CA 1
ATOM 696 C C . GLU A 1 88 ? -23.429 -2.081 2.684 1.00 94.06 88 GLU A C 1
ATOM 698 O O . GLU A 1 88 ? -22.431 -1.359 2.814 1.00 94.06 88 GLU A O 1
ATOM 703 N N . PRO A 1 89 ? -24.345 -1.811 1.733 1.00 93.50 89 PRO A N 1
ATOM 704 C CA . PRO A 1 89 ? -24.233 -0.656 0.849 1.00 93.50 89 PRO A CA 1
ATOM 705 C C . PRO A 1 89 ? -24.077 0.659 1.627 1.00 93.50 89 PRO A C 1
ATOM 707 O O . PRO A 1 89 ? -24.866 0.983 2.512 1.00 93.50 89 PRO A O 1
ATOM 710 N N . GLY A 1 90 ? -23.061 1.447 1.270 1.00 92.56 90 GLY A N 1
ATOM 711 C CA . GLY A 1 90 ? -22.819 2.769 1.857 1.00 92.56 90 GLY A CA 1
ATOM 712 C C . GLY A 1 90 ? -21.934 2.791 3.108 1.00 92.56 90 GLY A C 1
ATOM 713 O O . GLY A 1 90 ? -21.554 3.886 3.527 1.00 92.56 90 GLY A O 1
ATOM 714 N N . ILE A 1 91 ? -21.526 1.638 3.665 1.00 94.38 91 ILE A N 1
ATOM 715 C CA . ILE A 1 91 ? -20.640 1.614 4.845 1.00 94.38 91 ILE A CA 1
ATOM 716 C C . ILE A 1 91 ? -19.292 2.289 4.570 1.00 94.38 91 ILE A C 1
ATOM 718 O O . ILE A 1 91 ? -18.853 3.140 5.338 1.00 94.38 91 ILE A O 1
ATOM 722 N N . LEU A 1 92 ? -18.680 2.004 3.416 1.00 93.31 92 LEU A N 1
ATOM 723 C CA . LEU A 1 92 ? -17.409 2.608 3.014 1.00 93.31 92 LEU A CA 1
ATOM 724 C C . LEU A 1 92 ? -17.505 4.137 2.921 1.00 93.31 92 LEU A C 1
ATOM 726 O O . LEU A 1 92 ? -16.652 4.845 3.452 1.00 93.31 92 LEU A O 1
ATOM 730 N N . ALA A 1 93 ? -18.561 4.645 2.282 1.00 94.62 93 ALA A N 1
ATOM 731 C CA . ALA A 1 93 ? -18.781 6.081 2.137 1.00 94.62 93 ALA A CA 1
ATOM 732 C C . ALA A 1 93 ? -18.996 6.760 3.497 1.00 94.62 93 ALA A C 1
ATOM 734 O O . ALA A 1 93 ? -18.474 7.850 3.725 1.00 94.62 93 ALA A O 1
ATOM 735 N N . ARG A 1 94 ? -19.705 6.100 4.422 1.00 94.75 94 ARG A N 1
ATOM 736 C CA . ARG A 1 94 ? -19.897 6.584 5.794 1.00 94.75 94 ARG A CA 1
ATOM 737 C C . ARG A 1 94 ? -18.570 6.672 6.549 1.00 94.75 94 ARG A C 1
ATOM 739 O O . ARG A 1 94 ? -18.273 7.724 7.109 1.00 94.75 94 ARG A O 1
ATOM 746 N N . CYS A 1 95 ? -17.760 5.614 6.521 1.00 94.38 95 CYS A N 1
ATOM 747 C CA . CYS A 1 95 ? -16.455 5.588 7.186 1.00 94.38 95 CYS A CA 1
ATOM 748 C C . CYS A 1 95 ? -15.514 6.660 6.627 1.00 94.38 95 CYS A C 1
ATOM 750 O O . CYS A 1 95 ? -14.954 7.450 7.384 1.00 94.38 95 CYS A O 1
ATOM 752 N N . ALA A 1 96 ? -15.381 6.734 5.299 1.00 94.19 96 ALA A N 1
ATOM 753 C CA . ALA A 1 96 ? -14.564 7.753 4.645 1.00 94.19 96 ALA A CA 1
ATOM 754 C C . ALA A 1 96 ? -15.074 9.174 4.948 1.00 94.19 96 ALA A C 1
ATOM 756 O O . ALA A 1 96 ? -14.276 10.071 5.213 1.00 94.19 96 ALA A O 1
ATOM 757 N N . GLY A 1 97 ? -16.397 9.366 4.970 1.00 94.62 97 GLY A N 1
ATOM 758 C CA . GLY A 1 97 ? -17.041 10.638 5.292 1.00 94.62 97 GLY A CA 1
ATOM 759 C C . GLY A 1 97 ? -16.762 11.116 6.717 1.00 94.62 97 GLY A C 1
ATOM 760 O O . GLY A 1 97 ? -16.418 12.280 6.895 1.00 94.62 97 GLY A O 1
ATOM 761 N N . ILE A 1 98 ? -16.837 10.233 7.719 1.00 93.44 98 ILE A N 1
ATOM 762 C CA . ILE A 1 98 ? -16.510 10.569 9.119 1.00 93.44 98 ILE A CA 1
ATOM 763 C C . ILE A 1 98 ? -15.045 10.990 9.239 1.00 93.44 98 ILE A C 1
ATOM 765 O O . ILE A 1 98 ? -14.742 12.013 9.855 1.00 93.44 98 ILE A O 1
ATOM 769 N N . MET A 1 99 ? -14.144 10.246 8.593 1.00 93.94 99 MET A N 1
ATOM 770 C CA . MET A 1 99 ? -12.719 10.561 8.636 1.00 93.94 99 MET A CA 1
ATOM 771 C C . MET A 1 99 ? -12.397 11.901 7.957 1.00 93.94 99 MET A C 1
ATOM 773 O O . MET A 1 99 ? -11.616 12.696 8.482 1.00 93.94 99 MET A O 1
ATOM 777 N N . ALA A 1 100 ? -13.027 12.174 6.811 1.00 92.94 100 ALA A N 1
ATOM 778 C CA . ALA A 1 100 ? -12.847 13.417 6.069 1.00 92.94 100 ALA A CA 1
ATOM 779 C C . ALA A 1 100 ? -13.473 14.626 6.786 1.00 92.94 100 ALA A C 1
ATOM 781 O O . ALA A 1 100 ? -12.848 15.683 6.850 1.00 92.94 100 ALA A O 1
ATOM 782 N N . ALA A 1 101 ? -14.669 14.477 7.368 1.00 92.69 101 ALA A N 1
ATOM 783 C CA . ALA A 1 101 ? -15.387 15.558 8.048 1.00 92.69 101 ALA A CA 1
ATOM 784 C C . ALA A 1 101 ? -14.617 16.116 9.253 1.00 92.69 101 ALA A C 1
ATOM 786 O O . ALA A 1 101 ? -14.703 17.308 9.544 1.00 92.69 101 ALA A O 1
ATOM 787 N N . ARG A 1 102 ? -13.837 15.269 9.933 1.00 90.94 102 ARG A N 1
ATOM 788 C CA . ARG A 1 102 ? -12.976 15.677 11.051 1.00 90.94 102 ARG A CA 1
ATOM 789 C C . ARG A 1 102 ? -11.556 16.066 10.641 1.00 90.94 102 ARG A C 1
ATOM 791 O O . ARG A 1 102 ? -10.759 16.449 11.494 1.00 90.94 102 ARG A O 1
ATOM 798 N N . GLY A 1 103 ? -11.245 16.013 9.346 1.00 90.88 103 GLY A N 1
ATOM 799 C CA . GLY A 1 103 ? -9.958 16.445 8.810 1.00 90.88 103 GLY A CA 1
ATOM 800 C C . GLY A 1 103 ? -8.790 15.535 9.191 1.00 90.88 103 GLY A C 1
ATOM 801 O O . GLY A 1 103 ? -7.663 16.018 9.314 1.00 90.88 103 GLY A O 1
ATOM 802 N N . TYR A 1 104 ? -9.021 14.231 9.393 1.00 94.50 104 TYR A N 1
ATOM 803 C CA . TYR A 1 104 ? -7.914 13.298 9.602 1.00 94.50 104 TYR A CA 1
ATOM 804 C C . TYR A 1 104 ? -7.106 13.129 8.319 1.00 94.50 104 TYR A C 1
ATOM 806 O O . TYR A 1 104 ? -7.653 12.937 7.233 1.00 94.50 104 TYR A O 1
ATOM 814 N N . ASN A 1 105 ? -5.780 13.160 8.444 1.00 94.19 105 ASN A N 1
ATOM 815 C CA . ASN A 1 105 ? -4.884 12.978 7.310 1.00 94.19 105 ASN A CA 1
ATOM 816 C C . ASN A 1 105 ? -4.725 11.482 6.993 1.00 94.19 105 ASN A C 1
ATOM 818 O O . ASN A 1 105 ? -3.835 10.804 7.520 1.00 94.19 105 ASN A O 1
ATOM 822 N N . ILE A 1 106 ? -5.636 10.967 6.166 1.00 94.62 106 ILE A N 1
ATOM 823 C CA . ILE A 1 106 ? -5.637 9.581 5.691 1.00 94.62 106 ILE A CA 1
ATOM 824 C C . ILE A 1 106 ? -4.516 9.409 4.656 1.00 94.62 106 ILE A C 1
ATOM 826 O O . ILE A 1 106 ? -4.547 10.011 3.588 1.00 94.62 106 ILE A O 1
ATOM 830 N N . ASP A 1 107 ? -3.538 8.556 4.958 1.00 93.50 107 ASP A N 1
ATOM 831 C CA . ASP A 1 107 ? -2.463 8.174 4.031 1.00 93.50 107 ASP A CA 1
ATOM 832 C C . ASP A 1 107 ? -2.925 7.098 3.043 1.00 93.50 107 ASP A C 1
ATOM 834 O O . ASP A 1 107 ? -2.606 7.145 1.860 1.00 93.50 107 ASP A O 1
ATOM 838 N N . SER A 1 108 ? -3.685 6.114 3.527 1.00 94.94 108 SER A N 1
ATOM 839 C CA . SER A 1 108 ? -4.309 5.099 2.678 1.00 94.94 108 SER A CA 1
ATOM 840 C C . SER A 1 108 ? -5.539 4.509 3.350 1.00 94.94 108 SER A C 1
ATOM 842 O O . SER A 1 108 ? -5.542 4.301 4.565 1.00 94.94 108 SER A O 1
ATOM 844 N N . LEU A 1 109 ? -6.547 4.177 2.549 1.00 95.62 109 LEU A N 1
ATOM 845 C CA . LEU A 1 109 ? -7.740 3.453 2.969 1.00 95.62 109 LEU A CA 1
ATOM 846 C C . LEU A 1 109 ? -8.001 2.347 1.950 1.00 95.62 109 LEU A C 1
ATOM 848 O O . LEU A 1 109 ? -8.184 2.627 0.769 1.00 95.62 109 LEU A O 1
ATOM 852 N N . VAL A 1 110 ? -8.006 1.099 2.409 1.00 96.50 110 VAL A N 1
ATOM 853 C CA . VAL A 1 110 ? -8.221 -0.077 1.558 1.00 96.50 110 VAL A CA 1
ATOM 854 C C . VAL A 1 110 ? -9.319 -0.932 2.158 1.00 96.50 110 VAL A C 1
ATOM 856 O O . VAL A 1 110 ? -9.256 -1.260 3.340 1.00 96.50 110 VAL A O 1
ATOM 859 N N . VAL A 1 111 ? -10.298 -1.328 1.347 1.00 95.94 111 VAL A N 1
ATOM 860 C CA . VAL A 1 111 ? -11.345 -2.280 1.735 1.00 95.94 111 VAL A CA 1
ATOM 861 C C . VAL A 1 111 ? -11.170 -3.567 0.949 1.00 95.94 111 VAL A C 1
ATOM 863 O O . VAL A 1 111 ? -11.026 -3.539 -0.270 1.00 95.94 111 VAL A O 1
ATOM 866 N N . ALA A 1 112 ? -11.211 -4.695 1.646 1.00 94.44 112 ALA A N 1
ATOM 867 C CA . ALA A 1 112 ? -11.181 -6.021 1.057 1.00 94.44 112 ALA A CA 1
ATOM 868 C C . ALA A 1 112 ? -12.269 -6.892 1.687 1.00 94.44 112 ALA A C 1
ATOM 870 O O . ALA A 1 112 ? -12.546 -6.793 2.884 1.00 94.44 112 ALA A O 1
ATOM 871 N N . LYS A 1 113 ? -12.864 -7.773 0.883 1.00 94.62 113 LYS A N 1
ATOM 872 C CA . LYS A 1 113 ? -13.751 -8.816 1.401 1.00 94.62 113 LYS A CA 1
ATOM 873 C C . LYS A 1 113 ? -12.938 -9.831 2.199 1.00 94.62 113 LYS A C 1
ATOM 875 O O . LYS A 1 113 ? -11.794 -10.123 1.847 1.00 94.62 113 LYS A O 1
ATOM 880 N N . THR A 1 114 ? -13.527 -10.346 3.270 1.00 95.19 114 THR A N 1
ATOM 881 C CA . THR A 1 114 ? -12.955 -11.476 4.010 1.00 95.19 114 THR A CA 1
ATOM 882 C C . THR A 1 114 ? -13.492 -12.796 3.458 1.00 95.19 114 THR A C 1
ATOM 884 O O . THR A 1 114 ? -14.381 -12.818 2.607 1.00 95.19 114 THR A O 1
ATOM 887 N N . GLU A 1 115 ? -12.946 -13.906 3.940 1.00 94.50 115 GLU A N 1
ATOM 888 C CA . GLU A 1 115 ? -13.461 -15.253 3.695 1.00 94.50 115 GLU A CA 1
ATOM 889 C C . GLU A 1 115 ? -14.862 -15.481 4.285 1.00 94.50 115 GLU A C 1
ATOM 891 O O . GLU A 1 115 ? -15.582 -16.379 3.848 1.00 94.50 115 GLU A O 1
ATOM 896 N N . VAL A 1 116 ? -15.259 -14.664 5.264 1.00 95.69 116 VAL A N 1
ATOM 897 C CA . VAL A 1 116 ? -16.578 -14.718 5.889 1.00 95.69 116 VAL A CA 1
ATOM 898 C C . VAL A 1 116 ? -17.554 -13.867 5.077 1.00 95.69 116 VAL A C 1
ATOM 900 O O . VAL A 1 116 ? -17.353 -12.668 4.874 1.00 95.69 116 VAL A O 1
ATOM 903 N N . LEU A 1 117 ? -18.641 -14.492 4.617 1.00 94.62 117 LEU A N 1
ATOM 904 C CA . LEU A 1 117 ? -19.692 -13.810 3.862 1.00 94.62 117 LEU A CA 1
ATOM 905 C C . LEU A 1 117 ? -20.316 -12.679 4.685 1.00 94.62 117 LEU A C 1
ATOM 907 O O . LEU A 1 117 ? -20.619 -12.848 5.863 1.00 94.62 117 LEU A O 1
ATOM 911 N N . GLY A 1 118 ? -20.533 -11.530 4.045 1.00 94.00 118 GLY A N 1
ATOM 912 C CA . GLY A 1 118 ? -21.104 -10.354 4.701 1.00 94.00 118 GLY A CA 1
ATOM 913 C C . GLY A 1 118 ? -20.140 -9.625 5.639 1.00 94.00 118 GLY A C 1
ATOM 914 O O . GLY A 1 118 ? -20.564 -8.671 6.284 1.00 94.00 118 GLY A O 1
ATOM 915 N N . LEU A 1 119 ? -18.866 -10.030 5.709 1.00 95.62 119 LEU A N 1
ATOM 916 C CA . LEU A 1 119 ? -17.837 -9.359 6.498 1.00 95.62 119 LEU A CA 1
ATOM 917 C C . LEU A 1 119 ? -16.725 -8.825 5.589 1.00 95.62 119 LEU A C 1
ATOM 919 O O . LEU A 1 119 ? -16.077 -9.556 4.831 1.00 95.62 119 LEU A O 1
ATOM 923 N N . SER A 1 120 ? -16.467 -7.532 5.727 1.00 96.44 120 SER A N 1
ATOM 924 C CA . SER A 1 120 ? -15.409 -6.802 5.044 1.00 96.44 120 SER A CA 1
ATOM 925 C C . SER A 1 120 ? -14.358 -6.323 6.043 1.00 96.44 120 SER A C 1
ATOM 927 O O . SER A 1 120 ? -14.639 -6.027 7.206 1.00 96.44 120 SER A O 1
ATOM 929 N N . ARG A 1 121 ? -13.117 -6.237 5.571 1.00 96.25 121 ARG A N 1
ATOM 930 C CA . ARG A 1 121 ? -11.974 -5.707 6.311 1.00 96.25 121 ARG A CA 1
ATOM 931 C C . ARG A 1 121 ? -11.520 -4.406 5.669 1.00 96.25 121 ARG A C 1
ATOM 933 O O . ARG A 1 121 ? -11.206 -4.375 4.482 1.00 96.25 121 ARG A O 1
ATOM 940 N N . MET A 1 122 ? -11.415 -3.353 6.466 1.00 96.62 122 MET A N 1
ATOM 941 C CA . MET A 1 122 ? -10.907 -2.054 6.040 1.00 96.62 122 MET A CA 1
ATOM 942 C C . MET A 1 122 ? -9.606 -1.731 6.770 1.00 96.62 122 MET A C 1
ATOM 944 O O . MET A 1 122 ? -9.566 -1.682 7.994 1.00 96.62 122 MET A O 1
ATOM 948 N N . THR A 1 123 ? -8.531 -1.505 6.023 1.00 96.75 123 THR A N 1
ATOM 949 C CA . THR A 1 123 ? -7.253 -1.031 6.563 1.00 96.75 123 THR A CA 1
ATOM 950 C C . THR A 1 123 ? -7.159 0.470 6.332 1.00 96.75 123 THR A C 1
ATOM 952 O O . THR A 1 123 ? -7.148 0.918 5.186 1.00 96.75 123 THR A O 1
ATOM 955 N N . ILE A 1 124 ? -7.095 1.242 7.414 1.00 95.88 124 ILE A N 1
ATOM 956 C CA . ILE A 1 124 ? -6.938 2.697 7.383 1.00 95.88 124 ILE A CA 1
ATOM 957 C C . ILE A 1 124 ? -5.574 3.035 7.951 1.00 95.88 124 ILE A C 1
ATOM 959 O O . ILE A 1 124 ? -5.129 2.480 8.952 1.00 95.88 124 ILE A O 1
ATOM 963 N N . THR A 1 125 ? -4.898 3.963 7.300 1.00 95.69 125 THR A N 1
ATOM 964 C CA . THR A 1 125 ? -3.614 4.469 7.739 1.00 95.69 125 THR A CA 1
ATOM 965 C C . THR A 1 125 ? -3.696 5.977 7.887 1.00 95.69 125 THR A C 1
ATOM 967 O O . THR A 1 125 ? -4.058 6.663 6.936 1.00 95.69 125 THR A O 1
ATOM 970 N N . ILE A 1 126 ? -3.362 6.489 9.069 1.00 94.81 126 ILE A N 1
ATOM 971 C CA . ILE A 1 126 ? -3.515 7.901 9.441 1.00 94.81 126 ILE A CA 1
ATOM 972 C C . ILE A 1 126 ? -2.146 8.463 9.824 1.00 94.81 126 ILE A C 1
ATOM 974 O O . ILE A 1 126 ? -1.363 7.800 10.506 1.00 94.81 126 ILE A O 1
ATOM 978 N N . LYS A 1 127 ? -1.848 9.687 9.389 1.00 94.12 127 LYS A N 1
ATOM 979 C CA . LYS A 1 127 ? -0.664 10.446 9.816 1.00 94.12 127 LYS A CA 1
ATOM 980 C C . LYS A 1 127 ? -1.093 11.563 10.754 1.00 94.12 127 LYS A C 1
ATOM 982 O O . LYS A 1 127 ? -1.969 12.344 10.398 1.00 94.12 127 LYS A O 1
ATOM 987 N N . GLY A 1 128 ? -0.463 11.684 11.916 1.00 92.88 128 GLY A N 1
ATOM 988 C CA . GLY A 1 128 ? -0.830 12.746 12.849 1.00 92.88 128 GLY A CA 1
ATOM 989 C C . GLY A 1 128 ? -0.339 12.520 14.267 1.00 92.88 128 GLY A C 1
ATOM 990 O O . GLY A 1 128 ? 0.616 11.779 14.495 1.00 92.88 128 GLY A O 1
ATOM 991 N N . ALA A 1 129 ? -1.001 13.186 15.209 1.00 93.19 129 ALA A N 1
ATOM 992 C CA . ALA A 1 129 ? -0.785 12.982 16.637 1.00 93.19 129 ALA A CA 1
ATOM 993 C C . ALA A 1 129 ? -1.567 11.761 17.144 1.00 93.19 129 ALA A C 1
ATOM 995 O O . ALA A 1 129 ? -2.609 11.404 16.595 1.00 93.19 129 ALA A O 1
ATOM 996 N N . GLU A 1 130 ? -1.109 11.162 18.242 1.00 92.88 130 GLU A N 1
ATOM 997 C CA . GLU A 1 130 ? -1.772 10.005 18.853 1.00 92.88 130 GLU A CA 1
ATOM 998 C C . GLU A 1 130 ? -3.222 10.299 19.258 1.00 92.88 130 GLU A C 1
ATOM 1000 O O . GLU A 1 130 ? -4.102 9.466 19.062 1.00 92.88 130 GLU A O 1
ATOM 1005 N N . SER A 1 131 ? -3.502 11.520 19.722 1.00 94.00 131 SER A N 1
ATOM 1006 C CA . SER A 1 131 ? -4.859 11.964 20.058 1.00 94.00 131 SER A CA 1
ATOM 1007 C C . SER A 1 131 ? -5.819 11.901 18.866 1.00 94.00 131 SER A C 1
ATOM 1009 O O . SER A 1 131 ? -6.974 11.518 19.035 1.00 94.00 131 SER A O 1
ATOM 1011 N N . GLN A 1 132 ? -5.348 12.223 17.656 1.00 93.88 132 GLN A N 1
ATOM 1012 C CA . GLN A 1 132 ? -6.150 12.114 16.434 1.00 93.88 132 GLN A CA 1
ATOM 1013 C C . GLN A 1 132 ? -6.443 10.652 16.093 1.00 93.88 132 GLN A C 1
ATOM 1015 O O . GLN A 1 132 ? -7.548 10.346 15.660 1.00 93.88 132 GLN A O 1
ATOM 1020 N N . MET A 1 133 ? -5.483 9.751 16.320 1.00 94.62 133 MET A N 1
ATOM 1021 C CA . MET A 1 133 ? -5.681 8.313 16.126 1.00 94.62 133 MET A CA 1
ATOM 1022 C C . MET A 1 133 ? -6.697 7.745 17.121 1.00 94.62 133 MET A C 1
ATOM 1024 O O . MET A 1 133 ? -7.630 7.076 16.687 1.00 94.62 133 MET A O 1
ATOM 1028 N N . ILE A 1 134 ? -6.559 8.045 18.419 1.00 95.12 134 ILE A N 1
ATOM 1029 C CA . ILE A 1 134 ? -7.481 7.567 19.465 1.00 95.12 134 ILE A CA 1
ATOM 1030 C C . ILE A 1 134 ? -8.906 8.037 19.165 1.00 95.12 134 ILE A C 1
ATOM 1032 O O . ILE A 1 134 ? -9.859 7.264 19.246 1.00 95.12 134 ILE A O 1
ATOM 1036 N N . GLN A 1 135 ? -9.044 9.304 18.776 1.00 95.31 135 GLN A N 1
ATOM 1037 C CA . GLN A 1 135 ? -10.334 9.874 18.426 1.00 95.31 135 GLN A CA 1
ATOM 1038 C C . GLN A 1 135 ? -10.918 9.218 17.162 1.00 95.31 135 GLN A C 1
ATOM 1040 O O . GLN A 1 135 ? -12.074 8.805 17.177 1.00 95.31 135 GLN A O 1
ATOM 1045 N N . ALA A 1 136 ? -10.117 9.042 16.105 1.00 95.69 136 ALA A N 1
ATOM 1046 C CA . ALA A 1 136 ? -10.551 8.361 14.885 1.00 95.69 136 ALA A CA 1
ATOM 1047 C C . ALA A 1 136 ? -10.973 6.905 15.149 1.00 95.69 136 ALA A C 1
ATOM 1049 O O . ALA A 1 136 ? -11.978 6.450 14.607 1.00 95.69 136 ALA A O 1
ATOM 1050 N N . GLN A 1 137 ? -10.239 6.181 16.001 1.00 96.06 137 GLN A N 1
ATOM 1051 C CA . GLN A 1 137 ? -10.594 4.824 16.413 1.00 96.06 137 GLN A CA 1
ATOM 1052 C C . GLN A 1 137 ? -11.965 4.799 17.096 1.00 96.06 137 GLN A C 1
ATOM 1054 O O . GLN A 1 137 ? -12.838 4.046 16.670 1.00 96.06 137 GLN A O 1
ATOM 1059 N N . LYS A 1 138 ? -12.173 5.656 18.101 1.00 95.88 138 LYS A N 1
ATOM 1060 C CA . LYS A 1 138 ? -13.433 5.724 18.851 1.00 95.88 138 LYS A CA 1
ATOM 1061 C C . LYS A 1 138 ? -14.634 6.004 17.943 1.00 95.88 138 LYS A C 1
ATOM 1063 O O . LYS A 1 138 ? -15.685 5.399 18.087 1.00 95.88 138 LYS A O 1
ATOM 1068 N N . GLU A 1 139 ? -14.478 6.904 16.982 1.00 95.50 139 GLU A N 1
ATOM 1069 C CA . GLU A 1 139 ? -15.565 7.292 16.077 1.00 95.50 139 GLU A CA 1
ATOM 1070 C C . GLU A 1 139 ? -15.932 6.217 15.063 1.00 95.50 139 GLU A C 1
ATOM 1072 O O . GLU A 1 139 ? -17.087 6.124 14.653 1.00 95.50 139 GLU A O 1
ATOM 1077 N N . LEU A 1 140 ? -14.954 5.417 14.639 1.00 95.81 140 LEU A N 1
ATOM 1078 C CA . LEU A 1 140 ? -15.216 4.239 13.822 1.00 95.81 140 LEU A CA 1
ATOM 1079 C C . LEU A 1 140 ? -15.929 3.164 14.657 1.00 95.81 140 LEU A C 1
ATOM 1081 O O . LEU A 1 140 ? -16.871 2.551 14.169 1.00 95.81 140 LEU A O 1
ATOM 1085 N N . GLU A 1 141 ? -15.545 2.973 15.921 1.00 96.06 141 GLU A N 1
ATOM 1086 C CA . GLU A 1 141 ? -16.216 2.040 16.843 1.00 96.06 141 GLU A CA 1
ATOM 1087 C C . GLU A 1 141 ? -17.667 2.441 17.169 1.00 96.06 141 GLU A C 1
ATOM 1089 O O . GLU A 1 141 ? -18.488 1.580 17.470 1.00 96.06 141 GLU A O 1
ATOM 1094 N N . GLU A 1 142 ? -18.019 3.726 17.067 1.00 95.25 142 GLU A N 1
ATOM 1095 C CA . GLU A 1 142 ? -19.394 4.212 17.269 1.00 95.25 142 GLU A CA 1
ATOM 1096 C C . GLU A 1 142 ? -20.352 3.842 16.115 1.00 95.25 142 GLU A C 1
ATOM 1098 O O . GLU A 1 142 ? -21.570 3.984 16.251 1.00 95.25 142 GLU A O 1
ATOM 1103 N N . ILE A 1 143 ? -19.842 3.358 14.974 1.00 95.50 143 ILE A N 1
ATOM 1104 C CA . ILE A 1 143 ? -20.667 2.968 13.823 1.00 95.50 143 ILE A CA 1
ATOM 1105 C C . ILE A 1 143 ? -21.250 1.561 14.056 1.00 95.50 143 ILE A C 1
ATOM 1107 O O . ILE A 1 143 ? -20.483 0.604 14.113 1.00 95.50 143 ILE A O 1
ATOM 1111 N N . PRO A 1 144 ? -22.587 1.368 14.058 1.00 94.81 144 PRO A N 1
ATOM 1112 C CA . PRO A 1 144 ? -23.199 0.065 14.358 1.00 94.81 144 PRO A CA 1
ATOM 1113 C C . PRO A 1 144 ? -22.777 -1.090 13.435 1.00 94.81 144 PRO A C 1
ATOM 1115 O O . PRO A 1 144 ? -22.777 -2.246 13.842 1.00 94.81 144 PRO A O 1
ATOM 1118 N N . GLN A 1 145 ? -22.434 -0.790 12.179 1.00 96.31 145 GLN A N 1
ATOM 1119 C CA . GLN A 1 145 ? -21.982 -1.778 11.193 1.00 96.31 145 GLN A CA 1
ATOM 1120 C C . GLN A 1 145 ? -20.518 -2.203 11.389 1.00 96.31 145 GLN A C 1
ATOM 1122 O O . GLN A 1 145 ? -20.076 -3.152 10.742 1.00 96.31 145 GLN A O 1
ATOM 1127 N N . ILE A 1 146 ? -19.744 -1.505 12.225 1.00 96.44 146 ILE A N 1
ATOM 1128 C CA . ILE A 1 146 ? -18.361 -1.863 12.540 1.00 96.44 146 ILE A CA 1
ATOM 1129 C C . ILE A 1 146 ? -18.365 -2.752 13.779 1.00 96.44 146 ILE A C 1
ATOM 1131 O O . ILE A 1 146 ? -18.817 -2.366 14.848 1.00 96.44 146 ILE A O 1
ATOM 1135 N N . TRP A 1 147 ? -17.853 -3.968 13.625 1.00 94.44 147 TRP A N 1
ATOM 1136 C CA . TRP A 1 147 ? -17.796 -4.959 14.697 1.00 94.44 147 TRP A CA 1
ATOM 1137 C C . TRP A 1 147 ? -16.602 -4.734 15.617 1.00 94.44 147 TRP A C 1
ATOM 1139 O O . TRP A 1 147 ? -16.686 -4.986 16.815 1.00 94.44 147 TRP A O 1
ATOM 1149 N N . ALA A 1 148 ? -15.473 -4.305 15.050 1.00 95.06 148 ALA A N 1
ATOM 1150 C CA . ALA A 1 148 ? -14.259 -4.033 15.803 1.00 95.06 148 ALA A CA 1
ATOM 1151 C C . ALA A 1 148 ? -13.315 -3.118 15.023 1.00 95.06 148 ALA A C 1
ATOM 1153 O O . ALA A 1 148 ? -13.194 -3.234 13.799 1.00 95.06 148 ALA A O 1
ATOM 1154 N N . VAL A 1 149 ? -12.578 -2.283 15.754 1.00 96.69 149 VAL A N 1
ATOM 1155 C CA . VAL A 1 149 ? -11.437 -1.522 15.244 1.00 96.69 149 V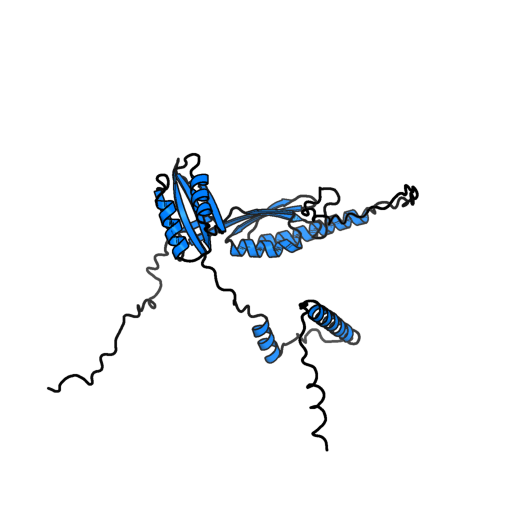AL A CA 1
ATOM 1156 C C . VAL A 1 149 ? -10.202 -1.931 16.038 1.00 96.69 149 VAL A C 1
ATOM 1158 O O . VAL A 1 149 ? -10.165 -1.854 17.259 1.00 96.69 149 VAL A O 1
ATOM 1161 N N . VAL A 1 150 ? -9.179 -2.411 15.339 1.00 95.25 150 VAL A N 1
ATOM 1162 C CA . VAL A 1 150 ? -7.936 -2.901 15.935 1.00 95.25 150 VAL A CA 1
ATOM 1163 C C . VAL A 1 150 ? -6.801 -1.972 15.541 1.00 95.25 150 VAL A C 1
ATOM 1165 O O . VAL A 1 150 ? -6.470 -1.845 14.361 1.00 95.25 150 VAL A O 1
ATOM 1168 N N . ASN A 1 151 ? -6.162 -1.356 16.531 1.00 95.12 151 ASN A N 1
ATOM 1169 C CA . ASN A 1 151 ? -4.935 -0.605 16.315 1.00 95.12 151 ASN A CA 1
ATOM 1170 C C . ASN A 1 151 ? -3.742 -1.565 16.187 1.00 95.12 151 ASN A C 1
ATOM 1172 O O . ASN A 1 151 ? -3.396 -2.284 17.122 1.00 95.12 151 ASN A O 1
ATOM 1176 N N . LEU A 1 152 ? -3.104 -1.574 15.016 1.00 94.31 152 LEU A N 1
ATOM 1177 C CA . LEU A 1 152 ? -1.941 -2.412 14.712 1.00 94.31 152 LEU A CA 1
ATOM 1178 C C . LEU A 1 152 ? -0.609 -1.652 14.819 1.00 94.31 152 LEU A C 1
ATOM 1180 O O . LEU A 1 152 ? 0.448 -2.201 14.495 1.00 94.31 152 LEU A O 1
ATOM 1184 N N . THR A 1 153 ? -0.636 -0.395 15.262 1.00 90.94 153 THR A N 1
ATOM 1185 C CA . THR A 1 153 ? 0.567 0.424 15.452 1.00 90.94 153 THR A CA 1
ATOM 1186 C C . THR A 1 153 ? 1.472 -0.204 16.519 1.00 90.94 153 THR A C 1
ATOM 1188 O O . THR A 1 153 ? 0.997 -0.693 17.537 1.00 90.94 153 THR A O 1
ATOM 1191 N N . GLY A 1 154 ? 2.785 -0.261 16.271 1.00 85.25 154 GLY A N 1
ATOM 1192 C CA . GLY A 1 154 ? 3.768 -0.853 17.196 1.00 85.25 154 GLY A CA 1
ATOM 1193 C C . GLY A 1 154 ? 3.769 -2.389 17.273 1.00 85.25 154 GLY A C 1
ATOM 1194 O O . GLY A 1 154 ? 4.712 -2.980 17.794 1.00 85.25 154 GLY A O 1
ATOM 1195 N N . SER A 1 155 ? 2.767 -3.060 16.702 1.00 88.44 155 SER A N 1
ATOM 1196 C CA . SER A 1 155 ? 2.693 -4.523 16.671 1.00 88.44 155 SER A CA 1
ATOM 1197 C C . SER A 1 155 ? 3.537 -5.127 15.543 1.00 88.44 155 SER A C 1
ATOM 1199 O O . SER A 1 155 ? 3.803 -4.506 14.511 1.00 88.44 155 SER A O 1
ATOM 1201 N N . LYS A 1 156 ? 3.936 -6.398 15.696 1.00 91.56 156 LYS A N 1
ATOM 1202 C CA . LYS A 1 156 ? 4.572 -7.154 14.605 1.00 91.56 156 LYS A CA 1
ATOM 1203 C C . LYS A 1 156 ? 3.531 -7.422 13.520 1.00 91.56 156 LYS A C 1
ATOM 1205 O O . LYS A 1 156 ? 2.649 -8.256 13.696 1.00 91.56 156 LYS A O 1
ATOM 1210 N N . VAL A 1 157 ? 3.666 -6.748 12.382 1.00 94.00 157 VAL A N 1
ATOM 1211 C CA . VAL A 1 157 ? 2.738 -6.868 11.251 1.00 94.00 157 VAL A CA 1
ATOM 1212 C C . VAL A 1 157 ? 3.433 -7.296 9.961 1.00 94.00 157 VAL A C 1
ATOM 1214 O O . VAL A 1 157 ? 4.647 -7.150 9.779 1.00 94.00 157 VAL A O 1
ATOM 1217 N N . VAL A 1 158 ? 2.645 -7.831 9.036 1.00 95.19 158 VAL A N 1
ATOM 1218 C CA . VAL A 1 158 ? 2.996 -7.975 7.625 1.00 95.19 158 VAL A CA 1
ATOM 1219 C C . VAL A 1 158 ? 2.202 -6.925 6.862 1.00 95.19 158 VAL A C 1
ATOM 1221 O O . VAL A 1 158 ? 0.978 -6.983 6.823 1.00 95.19 158 VAL A O 1
ATOM 1224 N N . ALA A 1 159 ? 2.910 -5.963 6.274 1.00 94.88 159 ALA A N 1
ATOM 1225 C CA . ALA A 1 159 ? 2.318 -4.943 5.422 1.00 94.88 159 ALA A CA 1
ATOM 1226 C C . ALA A 1 159 ? 2.710 -5.165 3.963 1.00 94.88 159 ALA A C 1
ATOM 1228 O O . ALA A 1 159 ? 3.890 -5.396 3.662 1.00 94.88 159 ALA A O 1
ATOM 1229 N N . ARG A 1 160 ? 1.726 -5.061 3.073 1.00 96.19 160 ARG A N 1
ATOM 1230 C CA . ARG A 1 160 ? 1.901 -5.155 1.627 1.00 96.19 160 ARG A CA 1
ATOM 1231 C C . ARG A 1 160 ? 1.159 -4.032 0.922 1.00 96.19 160 ARG A C 1
ATOM 1233 O O . ARG A 1 160 ? 0.187 -3.495 1.431 1.00 96.19 160 ARG A O 1
ATOM 1240 N N . GLU A 1 161 ? 1.657 -3.692 -0.244 1.00 96.50 161 GLU A N 1
ATOM 1241 C CA . GLU A 1 161 ? 1.053 -2.810 -1.222 1.00 96.50 161 GLU A CA 1
ATOM 1242 C C . GLU A 1 161 ? 1.373 -3.410 -2.589 1.00 96.50 161 GLU A C 1
ATOM 1244 O O . GLU A 1 161 ? 2.469 -3.949 -2.782 1.00 96.50 161 GLU A O 1
ATOM 1249 N N . ILE A 1 162 ? 0.405 -3.357 -3.499 1.00 97.56 162 ILE A N 1
ATOM 1250 C CA . ILE A 1 162 ? 0.555 -3.806 -4.879 1.00 97.56 162 ILE A CA 1
ATOM 1251 C C . ILE A 1 162 ? 0.709 -2.571 -5.762 1.00 97.56 162 ILE A C 1
ATOM 1253 O O . ILE A 1 162 ? -0.064 -1.617 -5.647 1.00 97.56 162 ILE A O 1
ATOM 1257 N N . LEU A 1 163 ? 1.712 -2.609 -6.631 1.00 97.94 163 LEU A N 1
ATOM 1258 C CA . LEU A 1 163 ? 1.978 -1.637 -7.680 1.00 97.94 163 LEU A CA 1
ATOM 1259 C C . LEU A 1 163 ? 1.839 -2.333 -9.031 1.00 97.94 163 LEU A C 1
ATOM 1261 O O . LEU A 1 163 ? 2.458 -3.372 -9.250 1.00 97.94 163 LEU A O 1
ATOM 1265 N N . LEU A 1 164 ? 1.096 -1.705 -9.932 1.00 98.19 164 LEU A N 1
ATOM 1266 C CA . LEU A 1 164 ? 1.167 -1.933 -11.368 1.00 98.19 164 LEU A CA 1
ATOM 1267 C C . LEU A 1 164 ? 1.666 -0.644 -12.012 1.00 98.19 164 LEU A C 1
ATOM 1269 O O . LEU A 1 164 ? 1.086 0.412 -11.770 1.00 98.19 164 LEU A O 1
ATOM 1273 N N . ALA A 1 165 ? 2.736 -0.707 -12.796 1.00 97.38 165 ALA A N 1
ATOM 1274 C CA . ALA A 1 165 ? 3.278 0.460 -13.485 1.00 97.38 165 ALA A CA 1
ATOM 1275 C C . ALA A 1 165 ? 3.557 0.135 -14.949 1.00 97.38 165 ALA A C 1
ATOM 1277 O O . ALA A 1 165 ? 4.233 -0.848 -15.248 1.00 97.38 165 ALA A O 1
ATOM 1278 N N . LYS A 1 166 ? 3.059 0.980 -15.852 1.00 96.44 166 LYS A N 1
ATOM 1279 C CA . LYS A 1 166 ? 3.413 0.947 -17.269 1.00 96.44 166 LYS A CA 1
ATOM 1280 C C . LYS A 1 166 ? 4.603 1.869 -17.495 1.00 96.44 166 LYS A C 1
ATOM 1282 O O . LYS A 1 166 ? 4.543 3.061 -17.194 1.00 96.44 166 LYS A O 1
ATOM 1287 N N . VAL A 1 167 ? 5.679 1.306 -18.022 1.00 94.88 167 VAL A N 1
ATOM 1288 C CA . VAL A 1 167 ? 6.985 1.951 -18.165 1.00 94.88 167 VAL A CA 1
ATOM 1289 C C . VAL A 1 167 ? 7.362 2.004 -19.642 1.00 94.88 167 VAL A C 1
ATOM 1291 O O . VAL A 1 167 ? 7.148 1.035 -20.368 1.00 94.88 167 VAL A O 1
ATOM 1294 N N . SER A 1 168 ? 7.916 3.127 -20.086 1.00 93.62 168 SER A N 1
ATOM 1295 C CA . SER A 1 168 ? 8.420 3.332 -21.445 1.00 93.62 168 SER A CA 1
ATOM 1296 C C . SER A 1 168 ? 9.685 2.507 -21.702 1.00 93.62 168 SER A C 1
ATOM 1298 O O . SER A 1 168 ? 10.585 2.413 -20.866 1.00 93.62 168 SER A O 1
ATOM 1300 N N . LEU A 1 169 ? 9.769 1.930 -22.898 1.00 92.25 169 LEU A N 1
ATOM 1301 C CA . LEU A 1 169 ? 10.959 1.271 -23.439 1.00 92.25 169 LEU A CA 1
ATOM 1302 C C . LEU A 1 169 ? 11.664 2.136 -24.493 1.00 92.25 169 LEU A C 1
ATOM 1304 O O . LEU A 1 169 ? 12.800 1.846 -24.863 1.00 92.25 169 LEU A O 1
ATOM 1308 N N . ILE A 1 170 ? 11.042 3.224 -24.951 1.00 86.44 170 ILE A N 1
ATOM 1309 C CA . ILE A 1 170 ? 11.645 4.154 -25.921 1.00 86.44 170 ILE A CA 1
ATOM 1310 C C . ILE A 1 170 ? 12.544 5.183 -25.208 1.00 86.44 170 ILE A C 1
ATOM 1312 O O . ILE A 1 170 ? 13.501 5.686 -25.794 1.00 86.44 170 ILE A O 1
ATOM 1316 N N . GLY A 1 171 ? 12.321 5.401 -23.907 1.00 73.38 171 GLY A N 1
ATOM 1317 C CA . GLY A 1 171 ? 13.090 6.305 -23.049 1.00 73.38 171 GLY A CA 1
ATOM 1318 C C . GLY A 1 171 ? 12.239 7.441 -22.460 1.00 73.38 171 GLY A C 1
ATOM 1319 O O . GLY A 1 171 ? 11.057 7.557 -22.798 1.00 73.38 171 GLY A O 1
ATOM 1320 N N . PRO A 1 172 ? 12.829 8.281 -21.587 1.00 66.94 172 PRO A N 1
ATOM 1321 C CA . PRO A 1 172 ? 12.114 9.343 -20.872 1.00 66.94 172 PRO A CA 1
ATOM 1322 C C . PRO A 1 172 ? 11.735 10.538 -21.761 1.00 66.94 172 PRO A C 1
ATOM 1324 O O . PRO A 1 172 ? 10.778 11.244 -21.456 1.00 66.94 172 PRO A O 1
ATOM 1327 N N . ASP A 1 173 ? 12.457 10.752 -22.866 1.00 61.38 173 ASP A N 1
ATOM 1328 C CA . ASP A 1 173 ? 12.245 11.880 -23.785 1.00 61.38 173 ASP A CA 1
ATOM 1329 C C . ASP A 1 173 ? 11.133 11.633 -24.813 1.00 61.38 173 ASP A C 1
ATOM 1331 O O . ASP A 1 173 ? 10.784 12.538 -25.573 1.00 61.38 173 ASP A O 1
ATOM 1335 N N . PHE A 1 174 ? 10.548 10.429 -24.837 1.00 55.97 174 PHE A N 1
ATOM 1336 C CA . PHE A 1 174 ? 9.439 10.116 -25.732 1.00 55.97 174 PHE A CA 1
ATOM 1337 C C . PHE A 1 174 ? 8.155 10.785 -25.227 1.00 55.97 174 PHE A C 1
ATOM 1339 O O . PHE A 1 174 ? 7.312 10.183 -24.559 1.00 55.97 174 PHE A O 1
ATOM 1346 N N . LYS A 1 175 ? 8.008 12.072 -25.546 1.00 48.88 175 LYS A N 1
ATOM 1347 C CA . LYS A 1 175 ? 6.695 12.708 -25.609 1.00 48.88 175 LYS A CA 1
ATOM 1348 C C . LYS A 1 175 ? 5.941 12.024 -26.743 1.00 48.88 175 LYS A C 1
ATOM 1350 O O . LYS A 1 175 ? 6.427 11.982 -27.865 1.00 48.88 175 LYS A O 1
ATOM 1355 N N . LEU A 1 176 ? 4.773 11.469 -26.436 1.00 50.97 176 LEU A N 1
ATOM 1356 C CA . LEU A 1 176 ? 3.840 10.977 -27.443 1.00 50.97 176 LEU A CA 1
ATOM 1357 C C . LEU A 1 176 ? 3.436 12.154 -28.343 1.00 50.97 176 LEU A C 1
ATOM 1359 O O . LEU A 1 176 ? 2.501 12.887 -28.018 1.00 50.97 176 LEU A O 1
ATOM 1363 N N . ASP A 1 177 ? 4.135 12.349 -29.457 1.00 43.88 177 ASP A N 1
ATOM 1364 C CA . ASP A 1 177 ? 3.704 13.240 -30.532 1.00 43.88 177 ASP A CA 1
ATOM 1365 C C . ASP A 1 177 ? 2.421 12.648 -31.141 1.00 43.88 177 ASP A C 1
ATOM 1367 O O . ASP A 1 177 ? 2.460 11.822 -32.048 1.00 43.88 177 ASP A O 1
ATOM 1371 N N . GLY A 1 178 ? 1.261 13.006 -30.578 1.00 46.72 178 GLY A N 1
ATOM 1372 C CA . GLY A 1 178 ? -0.052 12.630 -31.120 1.00 46.72 178 GLY A CA 1
ATOM 1373 C C . GLY A 1 178 ? -1.118 12.176 -30.121 1.00 46.72 178 GLY A C 1
ATOM 1374 O O . GLY A 1 178 ? -2.272 12.028 -30.516 1.00 46.72 178 GLY A O 1
ATOM 1375 N N . ALA A 1 179 ? -0.804 12.003 -28.835 1.00 42.00 179 ALA A N 1
ATOM 1376 C CA . ALA A 1 179 ? -1.819 11.789 -27.801 1.00 42.00 179 ALA A CA 1
ATOM 1377 C C . ALA A 1 179 ? -1.907 13.046 -26.935 1.00 42.00 179 ALA A C 1
ATOM 1379 O O . ALA A 1 179 ? -0.931 13.402 -26.284 1.00 42.00 179 ALA A O 1
ATOM 1380 N N . ASN A 1 180 ? -3.059 13.727 -26.981 1.00 41.09 180 ASN A N 1
ATOM 1381 C CA . ASN A 1 180 ? -3.418 14.910 -26.193 1.00 41.09 180 ASN A CA 1
ATOM 1382 C C . ASN A 1 180 ? -2.532 15.096 -24.957 1.00 41.09 180 ASN A C 1
ATOM 1384 O O . ASN A 1 180 ? -2.654 14.356 -23.980 1.00 41.09 180 ASN A O 1
ATOM 1388 N N . SER A 1 181 ? -1.641 16.086 -25.010 1.00 45.50 181 SER A N 1
ATOM 1389 C CA . SER A 1 181 ? -0.759 16.436 -23.907 1.00 45.50 181 SER A CA 1
ATOM 1390 C C . SER A 1 181 ? -1.600 16.778 -22.675 1.00 45.50 181 SER A C 1
ATOM 1392 O O . SER A 1 181 ? -2.026 17.919 -22.495 1.00 45.50 181 SER A O 1
ATOM 1394 N N . HIS A 1 182 ? -1.816 15.814 -21.785 1.00 51.53 182 HIS A N 1
ATOM 1395 C CA . HIS A 1 182 ? -2.280 16.068 -20.425 1.00 51.53 182 HIS A CA 1
ATOM 1396 C C . HIS A 1 182 ? -1.124 16.605 -19.567 1.00 51.53 182 HIS A C 1
ATOM 1398 O O . HIS A 1 182 ? -0.932 16.215 -18.423 1.00 51.53 182 HIS A O 1
ATOM 1404 N N . THR A 1 183 ? -0.352 17.555 -20.091 1.00 49.69 183 THR A N 1
ATOM 1405 C CA . THR A 1 183 ? 0.136 18.620 -19.222 1.00 49.69 183 THR A CA 1
ATOM 1406 C C . THR A 1 183 ? -1.102 19.434 -18.854 1.00 49.69 183 THR A C 1
ATOM 1408 O O . THR A 1 183 ? -1.812 19.846 -19.778 1.00 49.69 183 THR A O 1
ATOM 1411 N N . PRO A 1 184 ? -1.413 19.681 -17.569 1.00 44.81 184 PRO A N 1
ATOM 1412 C CA . PRO A 1 184 ? -2.411 20.681 -17.223 1.00 44.81 184 PRO A CA 1
ATOM 1413 C C . PRO A 1 184 ? -2.064 21.941 -18.008 1.00 44.81 184 PRO A C 1
ATOM 1415 O O . PRO A 1 184 ? -0.948 22.446 -17.882 1.00 44.81 184 PRO A O 1
ATOM 1418 N N . ARG A 1 185 ? -2.965 22.374 -18.896 1.00 48.00 185 ARG A N 1
ATOM 1419 C CA . ARG A 1 185 ? -2.805 23.600 -19.676 1.00 48.00 185 ARG A CA 1
ATOM 1420 C C . ARG A 1 185 ? -2.470 24.695 -18.673 1.00 48.00 185 ARG A C 1
ATOM 1422 O O . ARG A 1 185 ? -3.336 25.085 -17.892 1.00 48.00 185 ARG A O 1
ATOM 1429 N N . ALA A 1 186 ? -1.212 25.131 -18.638 1.00 45.91 186 ALA A N 1
ATOM 1430 C CA . ALA A 1 186 ? -0.843 26.288 -17.846 1.00 45.91 186 ALA A CA 1
ATOM 1431 C C . ALA A 1 186 ? -1.768 27.423 -18.308 1.00 45.91 186 ALA A C 1
ATOM 1433 O O . ALA A 1 186 ? -1.948 27.572 -19.524 1.00 45.91 186 ALA A O 1
ATOM 1434 N N . PRO A 1 187 ? -2.426 28.161 -17.397 1.00 42.00 187 PRO A N 1
ATOM 1435 C CA . PRO A 1 187 ? -3.292 29.247 -17.812 1.00 42.00 187 PRO A CA 1
ATOM 1436 C C . PRO A 1 187 ? -2.429 30.229 -18.599 1.00 42.00 187 PRO A C 1
ATOM 1438 O O . PRO A 1 187 ? -1.504 30.836 -18.061 1.00 42.00 187 PRO A O 1
ATOM 1441 N N . SER A 1 188 ? -2.689 30.324 -19.902 1.00 45.19 188 SER A N 1
ATOM 1442 C CA . SER A 1 188 ? -2.118 31.359 -20.746 1.00 45.19 188 SER A CA 1
ATOM 1443 C C . SER A 1 188 ? -2.532 32.688 -20.130 1.00 45.19 188 SER A C 1
ATOM 1445 O O . SER A 1 188 ? -3.727 32.972 -20.052 1.00 45.19 188 SER A O 1
ATOM 1447 N N . SER A 1 189 ? -1.566 33.465 -19.649 1.00 39.94 189 SER A N 1
ATOM 1448 C CA . SER A 1 189 ? -1.794 34.828 -19.189 1.00 39.94 189 SER A CA 1
ATOM 1449 C C . SER A 1 189 ? -2.365 35.635 -20.353 1.00 39.94 189 SER A C 1
ATOM 1451 O O . SER A 1 189 ? -1.640 35.984 -21.285 1.00 39.94 189 SER A O 1
ATOM 1453 N N . THR A 1 190 ? -3.669 35.887 -20.320 1.00 34.72 190 THR A N 1
ATOM 1454 C CA . THR A 1 190 ? -4.347 36.848 -21.184 1.00 34.72 190 THR A CA 1
ATOM 1455 C C . THR A 1 190 ? -3.862 38.238 -20.793 1.00 34.72 190 THR A C 1
ATOM 1457 O O . THR A 1 190 ? -4.337 38.817 -19.820 1.00 34.72 190 THR A O 1
ATOM 1460 N N . ASN A 1 191 ? -2.875 38.752 -21.523 1.00 35.88 191 ASN A N 1
ATOM 1461 C CA . ASN A 1 191 ? -2.687 40.189 -21.633 1.00 35.88 191 ASN A CA 1
ATOM 1462 C C . ASN A 1 191 ? -3.504 40.635 -22.842 1.00 35.88 191 ASN A C 1
ATOM 1464 O O . ASN A 1 191 ? -3.095 40.429 -23.984 1.00 35.88 191 ASN A O 1
ATOM 1468 N N . ASP A 1 192 ? -4.670 41.208 -22.566 1.00 36.81 192 ASP A N 1
ATOM 1469 C CA . ASP A 1 192 ? -5.446 41.958 -23.542 1.00 36.81 192 ASP A CA 1
ATOM 1470 C C . ASP A 1 192 ? -4.685 43.239 -23.904 1.00 36.81 192 ASP A C 1
ATOM 1472 O O . ASP A 1 192 ? -4.532 44.142 -23.081 1.00 36.81 192 ASP A O 1
ATOM 1476 N N . ALA A 1 193 ? -4.211 43.315 -25.145 1.00 34.34 193 ALA A N 1
ATOM 1477 C CA . ALA A 1 193 ? -4.029 44.570 -25.863 1.00 34.34 193 ALA A CA 1
ATOM 1478 C C . ALA A 1 193 ? -4.037 44.281 -27.370 1.00 34.34 193 ALA A C 1
ATOM 1480 O O . ALA A 1 193 ? -3.097 43.715 -27.926 1.00 34.34 193 ALA A O 1
ATOM 1481 N N . GLU A 1 194 ? -5.139 44.662 -28.009 1.00 35.72 194 GLU A N 1
ATOM 1482 C CA . GLU A 1 194 ? -5.353 44.657 -29.453 1.00 35.72 194 GLU A CA 1
ATOM 1483 C C . GLU A 1 194 ? -4.218 45.350 -30.223 1.00 35.72 194 GLU A C 1
ATOM 1485 O O . GLU A 1 194 ? -3.849 46.484 -29.908 1.00 35.72 194 GLU A O 1
ATOM 1490 N N . LYS A 1 195 ? -3.781 44.736 -31.332 1.00 29.50 195 LYS A N 1
ATOM 1491 C CA . LYS A 1 195 ? -3.624 45.455 -32.606 1.00 29.50 195 LYS A CA 1
ATOM 1492 C C . LYS A 1 195 ? -3.490 44.511 -33.809 1.00 29.50 195 LYS A C 1
ATOM 1494 O O . LYS A 1 195 ? -2.482 43.841 -33.975 1.00 29.50 195 LYS A O 1
ATOM 1499 N N . THR A 1 196 ? -4.546 44.542 -34.626 1.00 25.83 196 THR A N 1
ATOM 1500 C CA . THR A 1 196 ? -4.559 44.679 -36.098 1.00 25.83 196 THR A CA 1
ATOM 1501 C C . THR A 1 196 ? -3.722 43.741 -36.975 1.00 25.83 196 THR A C 1
ATOM 1503 O O . THR A 1 196 ? -2.503 43.809 -36.959 1.00 25.83 196 THR A O 1
ATOM 1506 N N . THR A 1 197 ? -4.453 43.012 -37.835 1.00 28.91 197 THR A N 1
ATOM 1507 C CA . THR A 1 197 ? -4.152 42.668 -39.244 1.00 28.91 197 THR A CA 1
ATOM 1508 C C . THR A 1 197 ? -2.721 42.292 -39.604 1.00 28.91 197 THR A C 1
ATOM 1510 O O . THR A 1 197 ? -1.873 43.165 -39.681 1.00 28.91 197 THR A O 1
ATOM 1513 N N . GLU A 1 198 ? -2.538 41.039 -40.026 1.00 29.53 198 GLU A N 1
ATOM 1514 C CA . GLU A 1 198 ? -2.079 40.711 -41.385 1.00 29.53 198 GLU A CA 1
ATOM 1515 C C . GLU A 1 198 ? -2.208 39.200 -41.636 1.00 29.53 198 GLU A C 1
ATOM 1517 O O . GLU A 1 198 ? -1.545 38.358 -41.036 1.00 29.53 198 GLU A O 1
ATOM 1522 N N . THR A 1 199 ? -3.141 38.857 -42.522 1.00 35.81 199 THR A N 1
ATOM 1523 C CA . THR A 1 199 ? -3.059 37.664 -43.361 1.00 35.81 199 THR A CA 1
ATOM 1524 C C . THR A 1 199 ? -1.829 37.799 -44.249 1.00 35.81 199 THR A C 1
ATOM 1526 O O . THR A 1 199 ? -1.868 38.575 -45.200 1.00 35.81 199 THR A O 1
ATOM 1529 N N . GLU A 1 200 ? -0.797 37.001 -43.996 1.00 30.27 200 GLU A N 1
ATOM 1530 C CA . GLU A 1 200 ? 0.220 36.685 -44.997 1.00 30.27 200 GLU A CA 1
ATOM 1531 C C . GLU A 1 200 ? 0.401 35.166 -45.099 1.00 30.27 200 GLU A C 1
ATOM 1533 O O . GLU A 1 200 ? 0.791 34.471 -44.163 1.00 30.27 200 GLU A O 1
ATOM 1538 N N . ASN A 1 201 ? 0.034 34.663 -46.279 1.00 33.06 201 ASN A N 1
ATOM 1539 C CA . ASN A 1 201 ? 0.483 33.394 -46.831 1.00 33.06 201 ASN A CA 1
ATOM 1540 C C . ASN A 1 201 ? 2.000 33.444 -47.102 1.00 33.06 201 ASN A C 1
ATOM 1542 O O . ASN A 1 201 ? 2.545 34.529 -47.268 1.00 33.06 201 ASN A O 1
ATOM 1546 N N . ILE A 1 202 ? 2.586 32.260 -47.352 1.00 31.67 202 ILE A N 1
ATOM 1547 C CA . ILE A 1 202 ? 3.937 31.978 -47.896 1.00 31.67 202 ILE A CA 1
ATOM 1548 C C . ILE A 1 202 ? 4.958 31.736 -46.766 1.00 31.67 202 ILE A C 1
ATOM 1550 O O . ILE A 1 202 ? 5.341 32.635 -46.040 1.00 31.67 202 ILE A O 1
ATOM 1554 N N . SER A 1 203 ? 5.443 30.517 -46.534 1.00 32.12 203 SER A N 1
ATOM 1555 C CA . SER A 1 203 ? 6.006 29.600 -47.524 1.00 32.12 203 SER A CA 1
ATOM 1556 C C . SER A 1 203 ? 5.828 28.138 -47.113 1.00 32.12 203 SER A C 1
ATOM 1558 O O . SER A 1 203 ? 6.271 27.690 -46.059 1.00 32.12 203 SER A O 1
ATOM 1560 N N . THR A 1 204 ? 5.236 27.373 -48.025 1.00 38.28 204 THR A N 1
ATOM 1561 C CA . THR A 1 204 ? 5.687 26.017 -48.324 1.00 38.28 204 THR A CA 1
ATOM 1562 C C . THR A 1 204 ? 7.172 26.095 -48.670 1.00 38.28 204 THR A C 1
ATOM 1564 O O . THR A 1 204 ? 7.532 26.384 -49.809 1.00 38.28 204 THR A O 1
ATOM 1567 N N . SER A 1 205 ? 8.041 25.923 -47.677 1.00 31.88 205 SER A N 1
ATOM 1568 C CA . SER A 1 205 ? 9.386 25.436 -47.943 1.00 31.88 205 SER A CA 1
ATOM 1569 C C . SER A 1 205 ? 9.281 23.926 -48.027 1.00 31.88 205 SER A C 1
ATOM 1571 O O . SER A 1 205 ? 9.140 23.249 -47.004 1.00 31.88 205 SER A O 1
ATOM 1573 N N . ASP A 1 206 ? 9.289 23.446 -49.266 1.00 39.22 206 ASP A N 1
ATOM 1574 C CA . ASP A 1 206 ? 9.608 22.079 -49.637 1.00 39.22 206 ASP A CA 1
ATOM 1575 C C . ASP A 1 206 ? 10.695 21.545 -48.699 1.00 39.22 206 ASP A C 1
ATOM 1577 O O . ASP A 1 206 ? 11.868 21.896 -48.809 1.00 39.22 206 ASP A O 1
ATOM 1581 N N . THR A 1 207 ? 10.295 20.733 -47.719 1.00 40.78 207 THR A N 1
ATOM 1582 C CA . THR A 1 207 ? 11.244 19.812 -47.108 1.00 40.78 207 THR A CA 1
ATOM 1583 C C . THR A 1 207 ? 11.127 18.567 -47.950 1.00 40.78 207 THR A C 1
ATOM 1585 O O . THR A 1 207 ? 10.199 17.771 -47.816 1.00 40.78 207 THR A O 1
ATOM 1588 N N . GLU A 1 208 ? 12.017 18.529 -48.930 1.00 37.00 208 GLU A N 1
ATOM 1589 C CA . GLU A 1 208 ? 12.304 17.394 -49.777 1.00 37.00 208 GLU A CA 1
ATOM 1590 C C . GLU A 1 208 ? 12.210 16.087 -48.983 1.00 37.00 208 GLU A C 1
ATOM 1592 O O . GLU A 1 208 ? 12.698 15.977 -47.856 1.00 37.00 208 GLU A O 1
ATOM 1597 N N . ASN A 1 209 ? 11.576 15.098 -49.612 1.00 46.84 209 ASN A N 1
ATOM 1598 C CA . ASN A 1 209 ? 11.709 13.688 -49.281 1.00 46.84 209 ASN A CA 1
ATOM 1599 C C . ASN A 1 209 ? 13.166 13.355 -48.932 1.00 46.84 209 ASN A C 1
ATOM 1601 O O . ASN A 1 209 ? 13.980 13.146 -49.826 1.00 46.84 209 ASN A O 1
ATOM 1605 N N . ASN A 1 210 ? 13.462 13.205 -47.648 1.00 41.41 210 ASN A N 1
ATOM 1606 C CA . ASN A 1 210 ? 14.537 12.342 -47.194 1.00 41.41 210 ASN A CA 1
ATOM 1607 C C . ASN A 1 210 ? 13.841 11.209 -46.459 1.00 41.41 210 ASN A C 1
ATOM 1609 O O . ASN A 1 210 ? 13.133 11.445 -45.480 1.00 41.41 210 ASN A O 1
ATOM 1613 N N . GLY A 1 211 ? 13.925 10.003 -47.029 1.00 42.19 211 GLY A N 1
ATOM 1614 C CA . GLY A 1 211 ? 13.303 8.818 -46.458 1.00 42.19 211 GLY A CA 1
ATOM 1615 C C . GLY A 1 211 ? 13.634 8.750 -44.976 1.00 42.19 211 GLY A C 1
ATOM 1616 O O . GLY A 1 211 ? 14.794 8.899 -44.615 1.00 42.19 211 GLY A O 1
ATOM 1617 N N . ALA A 1 212 ? 12.615 8.580 -44.131 1.00 47.16 212 ALA A N 1
ATOM 1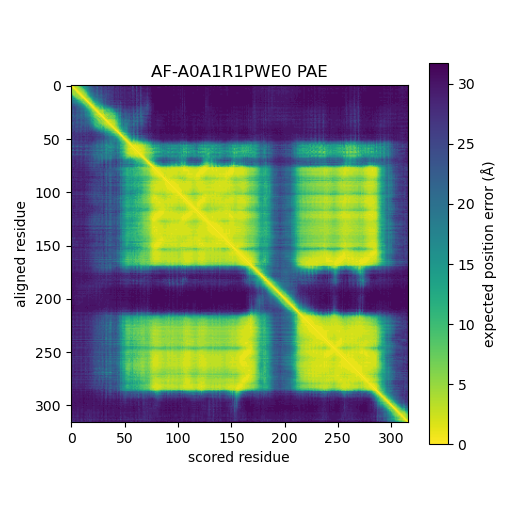618 C CA . ALA A 1 212 ? 12.836 8.217 -42.742 1.00 47.16 212 ALA A CA 1
ATOM 1619 C C . ALA A 1 212 ? 13.734 6.975 -42.765 1.00 47.16 212 ALA A C 1
ATOM 1621 O O . ALA A 1 212 ? 13.311 5.900 -43.202 1.00 47.16 212 ALA A O 1
ATOM 1622 N N . ASP A 1 213 ? 15.008 7.186 -42.450 1.00 54.28 213 ASP A N 1
ATOM 1623 C CA . ASP A 1 213 ? 16.067 6.222 -42.658 1.00 54.28 213 ASP A CA 1
ATOM 1624 C C . ASP A 1 213 ? 15.696 4.965 -41.874 1.00 54.28 213 ASP A C 1
ATOM 1626 O O . ASP A 1 213 ? 15.545 4.992 -40.653 1.00 54.28 213 ASP A O 1
ATOM 1630 N N . ASN A 1 214 ? 15.517 3.834 -42.563 1.00 59.62 214 ASN A N 1
ATOM 1631 C CA . ASN A 1 214 ? 15.173 2.568 -41.910 1.00 59.62 214 ASN A CA 1
ATOM 1632 C C . ASN A 1 214 ? 16.149 2.236 -40.759 1.00 59.62 214 ASN A C 1
ATOM 1634 O O . ASN A 1 214 ? 15.764 1.544 -39.818 1.00 59.62 214 ASN A O 1
ATOM 1638 N N . SER A 1 215 ? 17.389 2.749 -40.803 1.00 63.81 215 SER A N 1
ATOM 1639 C CA . SER A 1 215 ? 18.376 2.626 -39.726 1.00 63.81 215 SER A CA 1
ATOM 1640 C C . SER A 1 215 ? 17.900 3.178 -38.383 1.00 63.81 215 SER A C 1
ATOM 1642 O O . SER A 1 215 ? 18.218 2.571 -37.362 1.00 63.81 215 SER A O 1
ATOM 1644 N N . ASP A 1 216 ? 17.110 4.250 -38.361 1.00 76.00 216 ASP A N 1
ATOM 1645 C CA . ASP A 1 216 ? 16.661 4.888 -37.119 1.00 76.00 216 ASP A CA 1
ATOM 1646 C C . ASP A 1 216 ? 15.630 4.017 -36.395 1.00 76.00 216 ASP A C 1
ATOM 1648 O O . ASP A 1 216 ? 15.715 3.816 -35.183 1.00 76.00 216 ASP A O 1
ATOM 1652 N N . ILE A 1 217 ? 14.731 3.378 -37.149 1.00 78.81 217 ILE A N 1
ATOM 1653 C CA . ILE A 1 217 ? 13.759 2.417 -36.610 1.00 78.81 217 ILE A CA 1
ATOM 1654 C C . ILE A 1 217 ? 14.485 1.204 -36.013 1.00 78.81 217 ILE A C 1
ATOM 1656 O O . ILE A 1 217 ? 14.160 0.770 -34.906 1.00 78.81 217 ILE A O 1
ATOM 1660 N N . TYR A 1 218 ? 15.500 0.668 -36.703 1.00 82.06 218 TYR A N 1
ATOM 1661 C CA . TYR A 1 218 ? 16.285 -0.453 -36.176 1.00 82.06 218 TYR A CA 1
ATOM 1662 C C . TYR A 1 218 ? 17.015 -0.085 -34.878 1.00 82.06 218 TYR A C 1
ATOM 1664 O O . TYR A 1 218 ? 17.025 -0.890 -33.945 1.00 82.06 218 TYR A O 1
ATOM 1672 N N . GLN A 1 219 ? 17.582 1.122 -34.779 1.00 84.38 219 GLN A N 1
ATOM 1673 C CA . GLN A 1 219 ? 18.227 1.577 -33.543 1.00 84.38 219 GLN A CA 1
ATOM 1674 C C . GLN A 1 219 ? 17.223 1.755 -32.401 1.00 84.38 219 GLN A C 1
ATOM 1676 O O . GLN A 1 219 ? 17.482 1.290 -31.292 1.00 84.38 219 GLN A O 1
ATOM 1681 N N . MET A 1 220 ? 16.040 2.317 -32.671 1.00 80.81 220 MET A N 1
ATOM 1682 C CA . MET A 1 220 ? 14.973 2.434 -31.670 1.00 80.81 220 MET A CA 1
ATOM 1683 C C . MET A 1 220 ? 14.536 1.067 -31.133 1.00 80.81 220 MET A C 1
ATOM 1685 O O . MET A 1 220 ? 14.390 0.896 -29.921 1.00 80.81 220 MET A O 1
ATOM 1689 N N . VAL A 1 221 ? 14.376 0.072 -32.012 1.00 85.25 221 VAL A N 1
ATOM 1690 C CA . VAL A 1 221 ? 14.026 -1.299 -31.611 1.00 85.25 221 VAL A CA 1
ATOM 1691 C C . VAL A 1 221 ? 15.141 -1.922 -30.770 1.00 85.25 221 VAL A C 1
ATOM 1693 O O . VAL A 1 221 ? 14.864 -2.495 -29.714 1.00 85.25 221 VAL A O 1
ATOM 1696 N N . LEU A 1 222 ? 16.405 -1.778 -31.174 1.00 88.38 222 LEU A N 1
ATOM 1697 C CA . LEU A 1 222 ? 17.541 -2.291 -30.402 1.00 88.38 222 LEU A CA 1
ATOM 1698 C C . LEU A 1 222 ? 17.623 -1.646 -29.015 1.00 88.38 222 LEU A C 1
ATOM 1700 O O . LEU A 1 222 ? 17.807 -2.349 -28.020 1.00 88.38 222 LEU A O 1
ATOM 1704 N N . ASP A 1 223 ? 17.441 -0.333 -28.927 1.00 87.88 223 ASP A N 1
ATOM 1705 C CA . ASP A 1 223 ? 17.466 0.385 -27.657 1.00 87.88 223 ASP A CA 1
ATOM 1706 C C . ASP A 1 223 ? 16.275 0.021 -26.768 1.00 87.88 223 ASP A C 1
ATOM 1708 O O . ASP A 1 223 ? 16.455 -0.170 -25.563 1.00 87.88 223 ASP A O 1
ATOM 1712 N N . SER A 1 224 ? 15.088 -0.189 -27.347 1.00 89.19 224 SER A N 1
ATOM 1713 C CA . SER A 1 224 ? 13.931 -0.706 -26.608 1.00 89.19 224 SER A CA 1
ATOM 1714 C C . SER A 1 224 ? 14.205 -2.084 -26.003 1.00 89.19 224 SER A C 1
ATOM 1716 O O . SER A 1 224 ? 13.925 -2.317 -24.824 1.00 89.19 224 SER A O 1
ATOM 1718 N N . SER A 1 225 ? 14.869 -2.967 -26.755 1.00 91.56 225 SER A N 1
ATOM 1719 C CA . SER A 1 225 ? 15.265 -4.290 -26.275 1.00 91.56 225 SER A CA 1
ATOM 1720 C C . SER A 1 225 ? 16.311 -4.206 -25.157 1.00 91.56 225 SER A C 1
ATOM 1722 O O . SER A 1 225 ? 16.231 -4.966 -24.188 1.00 91.56 225 SER A O 1
ATOM 1724 N N . LYS A 1 226 ? 17.281 -3.283 -25.248 1.00 92.69 226 LYS A N 1
ATOM 1725 C CA . LYS A 1 226 ? 18.269 -3.047 -24.177 1.00 92.69 226 LYS A CA 1
ATOM 1726 C C . LYS A 1 226 ? 17.594 -2.536 -22.905 1.00 92.69 226 LYS A C 1
ATOM 1728 O O . LYS A 1 226 ? 17.841 -3.077 -21.829 1.00 92.69 226 LYS A O 1
ATOM 1733 N N . ARG A 1 227 ? 16.697 -1.547 -23.020 1.00 92.38 227 ARG A N 1
ATOM 1734 C CA . ARG A 1 227 ? 15.937 -1.022 -21.872 1.00 92.38 227 ARG A CA 1
ATOM 1735 C C . ARG A 1 227 ? 15.068 -2.098 -21.238 1.00 92.38 227 ARG A C 1
ATOM 1737 O O . ARG A 1 227 ? 15.055 -2.209 -20.017 1.00 92.38 227 ARG A O 1
ATOM 1744 N N . LEU A 1 228 ? 14.425 -2.946 -22.039 1.00 94.81 228 LEU A N 1
ATOM 1745 C CA . LEU A 1 228 ? 13.685 -4.095 -21.524 1.00 94.81 228 LEU A CA 1
ATOM 1746 C C . LEU A 1 228 ? 14.594 -5.062 -20.746 1.00 94.81 228 LEU A C 1
ATOM 1748 O O . LEU A 1 228 ? 14.171 -5.594 -19.723 1.00 94.81 228 LEU A O 1
ATOM 1752 N N . SER A 1 229 ? 15.835 -5.286 -21.192 1.00 95.25 229 SER A N 1
ATOM 1753 C CA . SER A 1 229 ? 16.810 -6.106 -20.456 1.00 95.25 229 SER A CA 1
ATOM 1754 C C . SER A 1 229 ? 17.155 -5.499 -19.093 1.00 95.25 229 SER A C 1
ATOM 1756 O O . SER A 1 229 ? 17.070 -6.190 -18.081 1.00 95.25 229 SER A O 1
ATOM 1758 N N . TYR A 1 230 ? 17.451 -4.198 -19.037 1.00 94.19 230 TYR A N 1
ATOM 1759 C CA . TYR A 1 230 ? 17.710 -3.513 -17.764 1.00 94.19 230 TYR A CA 1
ATOM 1760 C C . TYR A 1 230 ? 16.485 -3.506 -16.847 1.00 94.19 230 TYR A C 1
ATOM 1762 O O . TYR A 1 230 ? 16.597 -3.751 -15.646 1.00 94.19 230 TYR A O 1
ATOM 1770 N N . LEU A 1 231 ? 15.292 -3.296 -17.409 1.00 95.50 231 LEU A N 1
ATOM 1771 C CA . LEU A 1 231 ? 14.045 -3.369 -16.657 1.00 95.50 231 LEU A CA 1
ATOM 1772 C C . LEU A 1 231 ? 13.840 -4.769 -16.062 1.00 95.50 231 LEU A C 1
ATOM 1774 O O . LEU A 1 231 ? 13.431 -4.877 -14.906 1.00 95.50 231 LEU A O 1
ATOM 1778 N N . LYS A 1 232 ? 14.161 -5.839 -16.804 1.00 96.25 232 LYS A N 1
ATOM 1779 C CA . LYS A 1 232 ? 14.118 -7.226 -16.305 1.00 96.25 232 LYS A CA 1
ATOM 1780 C C . LYS A 1 232 ? 15.061 -7.441 -15.123 1.00 96.25 232 LYS A C 1
ATOM 1782 O O . LYS A 1 232 ? 14.652 -8.068 -14.149 1.00 96.25 232 LYS A O 1
ATOM 1787 N N . GLU A 1 233 ? 16.276 -6.902 -15.174 1.00 96.25 233 GLU A N 1
ATOM 1788 C CA . GLU A 1 233 ? 17.242 -6.996 -14.071 1.00 96.25 233 GLU A CA 1
ATOM 1789 C C . GLU A 1 233 ? 16.728 -6.291 -12.809 1.00 96.25 233 GLU A C 1
ATOM 1791 O O . GLU A 1 233 ? 16.642 -6.915 -11.749 1.00 96.25 233 GLU A O 1
ATOM 1796 N N . ILE A 1 234 ? 16.290 -5.030 -12.926 1.00 95.19 234 ILE A N 1
ATOM 1797 C CA . ILE A 1 234 ? 15.735 -4.254 -11.801 1.00 95.19 234 ILE A CA 1
ATOM 1798 C C . ILE A 1 234 ? 14.506 -4.959 -11.212 1.00 95.19 234 ILE A C 1
ATOM 1800 O O . ILE A 1 234 ? 14.377 -5.106 -9.994 1.00 95.19 234 ILE A O 1
ATOM 1804 N N . THR A 1 235 ? 13.620 -5.444 -12.082 1.00 95.88 235 THR A N 1
ATOM 1805 C CA . THR A 1 235 ? 12.416 -6.189 -11.700 1.00 95.88 235 THR A CA 1
ATOM 1806 C C . THR A 1 235 ? 12.782 -7.463 -10.930 1.00 95.88 235 THR A C 1
ATOM 1808 O O . THR A 1 235 ? 12.211 -7.729 -9.872 1.00 95.88 235 THR A O 1
ATOM 1811 N N . SER A 1 236 ? 13.788 -8.214 -11.392 1.00 95.62 236 SER A N 1
ATOM 1812 C CA . SER A 1 236 ? 14.268 -9.427 -10.721 1.00 95.62 236 SER A CA 1
ATOM 1813 C C . SER A 1 236 ? 14.843 -9.140 -9.329 1.00 95.62 236 SER A C 1
ATOM 1815 O O . SER A 1 236 ? 14.572 -9.896 -8.395 1.00 95.62 236 SER A O 1
ATOM 1817 N N . LEU A 1 237 ? 15.594 -8.045 -9.161 1.00 95.94 237 LEU A N 1
ATOM 1818 C CA . LEU A 1 237 ? 16.184 -7.651 -7.871 1.00 95.94 237 LEU A CA 1
ATOM 1819 C C . LEU A 1 237 ? 15.128 -7.343 -6.801 1.00 95.94 237 LEU A C 1
ATOM 1821 O O . LEU A 1 237 ? 15.346 -7.608 -5.621 1.00 95.94 237 LEU A O 1
ATOM 1825 N N . TYR A 1 238 ? 13.975 -6.813 -7.211 1.00 95.88 238 TYR A N 1
ATOM 1826 C CA . TYR A 1 238 ? 12.864 -6.483 -6.316 1.00 95.88 238 TYR A CA 1
ATOM 1827 C C . TYR A 1 238 ? 11.824 -7.605 -6.189 1.00 95.88 238 TYR A C 1
ATOM 1829 O O . TYR A 1 238 ? 10.795 -7.407 -5.539 1.00 95.88 238 TYR A O 1
ATOM 1837 N N . ASN A 1 239 ? 12.071 -8.773 -6.800 1.00 95.94 239 ASN A N 1
ATOM 1838 C CA . ASN A 1 239 ? 11.090 -9.854 -6.952 1.00 95.94 239 ASN A CA 1
ATOM 1839 C C . ASN A 1 239 ? 9.754 -9.371 -7.554 1.00 95.94 239 ASN A C 1
ATOM 1841 O O . ASN A 1 239 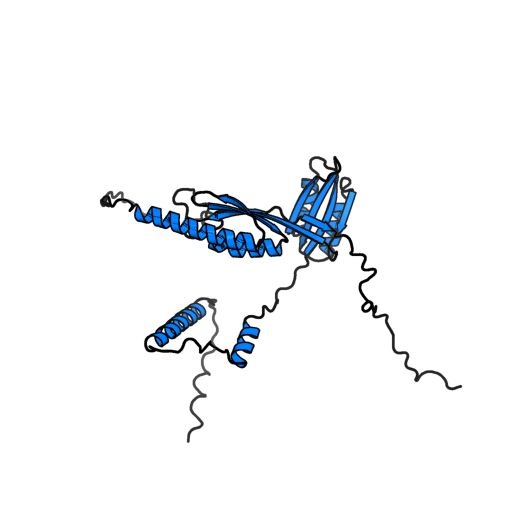? 8.687 -9.905 -7.239 1.00 95.94 239 ASN A O 1
ATOM 1845 N N . ALA A 1 240 ? 9.816 -8.348 -8.405 1.00 97.12 240 ALA A N 1
ATOM 1846 C CA . ALA A 1 240 ? 8.704 -7.899 -9.225 1.00 97.12 240 ALA A CA 1
ATOM 1847 C C . ALA A 1 240 ? 8.532 -8.839 -10.434 1.00 97.12 240 ALA A C 1
ATOM 1849 O O . ALA A 1 240 ? 9.341 -9.742 -10.675 1.00 97.12 240 ALA A O 1
ATOM 1850 N N . LYS A 1 241 ? 7.464 -8.640 -11.202 1.00 97.31 241 LYS A N 1
ATOM 1851 C CA . LYS A 1 241 ? 7.166 -9.397 -12.422 1.00 97.31 241 LYS A CA 1
ATOM 1852 C C . LYS A 1 241 ? 6.887 -8.441 -13.568 1.00 97.31 241 LYS A C 1
ATOM 1854 O O . LYS A 1 241 ? 6.243 -7.422 -13.366 1.00 97.31 241 LYS A O 1
ATOM 1859 N N . ILE A 1 242 ? 7.324 -8.792 -14.772 1.00 97.12 242 ILE A N 1
ATOM 1860 C CA . ILE A 1 242 ? 6.839 -8.139 -15.991 1.00 97.12 242 ILE A CA 1
ATOM 1861 C C . ILE A 1 242 ? 5.614 -8.924 -16.447 1.00 97.12 242 ILE A C 1
ATOM 1863 O O . ILE A 1 242 ? 5.728 -10.119 -16.720 1.00 97.12 242 ILE A O 1
ATOM 1867 N N . VAL A 1 243 ? 4.453 -8.276 -16.460 1.00 97.56 243 VAL A N 1
ATOM 1868 C CA . VAL A 1 243 ? 3.166 -8.916 -16.776 1.00 97.56 243 VAL A CA 1
ATOM 1869 C C . VAL A 1 243 ? 2.748 -8.706 -18.228 1.00 97.56 243 VAL A C 1
ATOM 1871 O O . VAL A 1 243 ? 2.019 -9.531 -18.765 1.00 97.56 243 VAL A O 1
ATOM 1874 N N . ASP A 1 244 ? 3.241 -7.645 -18.867 1.00 96.62 244 ASP A N 1
ATOM 1875 C CA . ASP A 1 244 ? 2.983 -7.333 -20.273 1.00 96.62 244 ASP A CA 1
ATOM 1876 C C . ASP A 1 244 ? 4.200 -6.646 -20.906 1.00 96.62 244 ASP A C 1
ATOM 1878 O O . ASP A 1 244 ? 4.927 -5.905 -20.236 1.00 96.62 244 ASP A O 1
ATOM 1882 N N . VAL A 1 245 ? 4.428 -6.909 -22.194 1.00 95.88 245 VAL A N 1
ATOM 1883 C CA . VAL A 1 245 ? 5.495 -6.293 -22.991 1.00 95.88 245 VAL A CA 1
ATOM 1884 C C . VAL A 1 245 ? 4.923 -5.918 -24.353 1.00 95.88 245 VAL A C 1
ATOM 1886 O O . VAL A 1 245 ? 4.625 -6.788 -25.170 1.00 95.88 245 VAL A O 1
ATOM 1889 N N . GLY A 1 246 ? 4.811 -4.618 -24.596 1.00 90.88 246 GLY A N 1
ATOM 1890 C CA . GLY A 1 246 ? 4.509 -4.031 -25.893 1.00 90.88 246 GLY A CA 1
ATOM 1891 C C . GLY A 1 246 ? 5.770 -3.616 -26.655 1.00 90.88 246 GLY A C 1
ATOM 1892 O O . GLY A 1 246 ? 6.899 -3.830 -26.213 1.00 90.88 246 GLY A O 1
ATOM 1893 N N . ALA A 1 247 ? 5.570 -2.995 -27.819 1.00 85.88 247 ALA A N 1
ATOM 1894 C CA . ALA A 1 247 ? 6.665 -2.493 -28.651 1.00 85.88 247 ALA A CA 1
ATOM 1895 C C . ALA A 1 247 ? 7.368 -1.271 -28.032 1.00 85.88 247 ALA A C 1
ATOM 1897 O O . ALA A 1 247 ? 8.572 -1.096 -28.190 1.00 85.88 247 ALA A O 1
ATOM 1898 N N . ASP A 1 248 ? 6.614 -0.432 -27.324 1.00 88.88 248 ASP A N 1
ATOM 1899 C CA . ASP A 1 248 ? 7.059 0.851 -26.779 1.00 88.88 248 ASP A CA 1
ATOM 1900 C C . ASP A 1 248 ? 7.085 0.894 -25.247 1.00 88.88 248 ASP A C 1
ATOM 1902 O O . ASP A 1 248 ? 7.620 1.833 -24.659 1.00 88.88 248 ASP A O 1
ATOM 1906 N N . SER A 1 249 ? 6.496 -0.103 -24.590 1.00 93.69 249 SER A N 1
ATOM 1907 C CA . SER A 1 249 ? 6.234 -0.091 -23.158 1.00 93.69 249 SER A CA 1
ATOM 1908 C C . SER A 1 249 ? 6.173 -1.492 -22.566 1.00 93.69 249 SER A C 1
ATOM 1910 O O . SER A 1 249 ? 5.954 -2.476 -23.266 1.00 93.69 249 SER A O 1
ATOM 1912 N N . ALA A 1 250 ? 6.363 -1.587 -21.256 1.00 96.12 250 ALA A N 1
ATOM 1913 C CA . ALA A 1 250 ? 6.172 -2.810 -20.490 1.00 96.12 250 ALA A CA 1
ATOM 1914 C C . ALA A 1 250 ? 5.388 -2.507 -19.215 1.00 96.12 250 ALA A C 1
ATOM 1916 O O . ALA A 1 250 ? 5.533 -1.432 -18.630 1.00 96.12 250 ALA A O 1
ATOM 1917 N N . VAL A 1 251 ? 4.578 -3.461 -18.763 1.00 97.69 251 VAL A N 1
ATOM 1918 C CA . VAL A 1 251 ? 3.861 -3.360 -17.490 1.00 97.69 251 VAL A CA 1
ATOM 1919 C C . VAL A 1 251 ? 4.559 -4.230 -16.458 1.00 97.69 251 VAL A C 1
ATOM 1921 O O . VAL A 1 251 ? 4.770 -5.427 -16.669 1.00 97.69 251 VAL A O 1
ATOM 1924 N N . VAL A 1 252 ? 4.900 -3.623 -15.324 1.00 97.94 252 VAL A N 1
ATOM 1925 C CA . VAL A 1 252 ? 5.519 -4.295 -14.182 1.00 97.94 252 VAL A CA 1
ATOM 1926 C C . VAL A 1 252 ? 4.561 -4.360 -12.999 1.00 97.94 252 VAL A C 1
ATOM 1928 O O . VAL A 1 252 ? 3.832 -3.411 -12.717 1.00 97.94 252 VAL A O 1
ATOM 1931 N N . GLU A 1 253 ? 4.588 -5.483 -12.294 1.00 98.25 253 GLU A N 1
ATOM 1932 C CA . GLU A 1 253 ? 3.843 -5.759 -11.071 1.00 98.25 253 GLU A CA 1
ATOM 1933 C C . GLU A 1 253 ? 4.819 -5.957 -9.905 1.00 98.25 253 GLU A C 1
ATOM 1935 O O . GLU A 1 253 ? 5.753 -6.756 -9.992 1.00 98.25 253 GLU A O 1
ATOM 1940 N N . LEU A 1 254 ? 4.583 -5.280 -8.781 1.00 98.00 254 LEU A N 1
ATOM 1941 C CA . LEU A 1 254 ? 5.338 -5.468 -7.541 1.00 98.00 254 LEU A CA 1
ATOM 1942 C C . LEU A 1 254 ? 4.387 -5.579 -6.347 1.00 98.00 254 LEU A C 1
ATOM 1944 O O . LEU A 1 254 ? 3.526 -4.726 -6.154 1.00 98.00 254 LEU A O 1
ATOM 1948 N N . SER A 1 255 ? 4.609 -6.574 -5.482 1.00 97.44 255 SER A N 1
ATOM 1949 C CA . SER A 1 255 ? 3.950 -6.680 -4.174 1.00 97.44 255 SER A CA 1
ATOM 1950 C C . SER A 1 255 ? 4.981 -6.643 -3.048 1.00 97.44 255 SER A C 1
ATOM 1952 O O . SER A 1 255 ? 5.714 -7.605 -2.813 1.00 97.44 255 SER A O 1
ATOM 1954 N N . ALA A 1 256 ? 5.058 -5.526 -2.325 1.00 97.12 256 ALA A N 1
ATOM 1955 C CA . ALA A 1 256 ? 6.071 -5.331 -1.288 1.00 97.12 256 ALA A CA 1
ATOM 1956 C C . ALA A 1 256 ? 5.588 -4.403 -0.167 1.00 97.12 256 ALA A C 1
ATOM 1958 O O . ALA A 1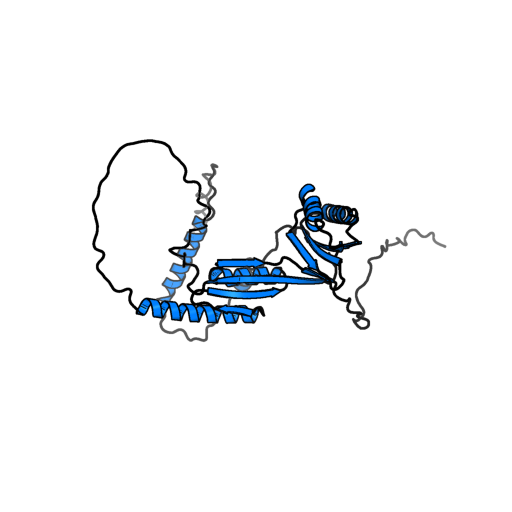 256 ? 4.434 -3.997 -0.126 1.00 97.12 256 ALA A O 1
ATOM 1959 N N . LYS A 1 257 ? 6.454 -4.100 0.808 1.00 95.62 257 LYS A N 1
ATOM 1960 C CA . LYS A 1 257 ? 6.151 -3.054 1.804 1.00 95.62 257 LYS A CA 1
ATOM 1961 C C . LYS A 1 257 ? 6.106 -1.684 1.101 1.00 95.62 257 LYS A C 1
ATOM 1963 O O . LYS A 1 257 ? 6.909 -1.495 0.188 1.00 95.62 257 LYS A O 1
ATOM 1968 N N . PRO A 1 258 ? 5.320 -0.700 1.578 1.00 94.25 258 PRO A N 1
ATOM 1969 C CA . PRO A 1 258 ? 5.241 0.620 0.938 1.00 94.25 258 PRO A CA 1
ATOM 1970 C C . PRO A 1 258 ? 6.595 1.317 0.727 1.00 94.25 258 PRO A C 1
ATOM 1972 O O . PRO A 1 258 ? 6.808 1.973 -0.286 1.00 94.25 258 PRO A O 1
ATOM 1975 N N . SER A 1 259 ? 7.551 1.137 1.647 1.00 93.75 259 SER A N 1
ATOM 1976 C CA . SER A 1 259 ? 8.907 1.684 1.499 1.00 93.75 259 SER A CA 1
ATOM 1977 C C . SER A 1 259 ? 9.677 1.081 0.321 1.00 93.75 259 SER A C 1
ATOM 1979 O O . SER A 1 259 ? 10.387 1.798 -0.374 1.00 93.75 259 SER A O 1
ATOM 1981 N N . ILE A 1 260 ? 9.514 -0.222 0.077 1.00 96.56 260 ILE A N 1
ATOM 1982 C CA . ILE A 1 260 ? 10.142 -0.931 -1.045 1.00 96.56 260 ILE A CA 1
ATOM 1983 C C . ILE A 1 260 ? 9.463 -0.533 -2.355 1.00 96.56 260 ILE A C 1
ATOM 1985 O O . ILE A 1 260 ? 10.156 -0.289 -3.334 1.00 96.56 260 ILE A O 1
ATOM 1989 N N . VAL A 1 261 ? 8.131 -0.407 -2.360 1.00 96.75 261 VAL A N 1
ATOM 1990 C CA . VAL A 1 261 ? 7.379 0.074 -3.529 1.00 96.75 261 VAL A CA 1
ATOM 1991 C C . VAL A 1 261 ? 7.832 1.481 -3.924 1.00 96.75 261 VAL A C 1
ATOM 1993 O O . VAL A 1 261 ? 8.098 1.728 -5.094 1.00 96.75 261 VAL A O 1
ATOM 1996 N N . ASN A 1 262 ? 7.996 2.389 -2.956 1.00 95.31 262 ASN A N 1
ATOM 1997 C CA . ASN A 1 262 ? 8.508 3.736 -3.222 1.00 95.31 262 ASN A CA 1
ATOM 1998 C C . ASN A 1 262 ? 9.937 3.715 -3.785 1.00 95.31 262 ASN A C 1
ATOM 2000 O O . ASN A 1 262 ? 10.214 4.423 -4.745 1.00 95.31 262 ASN A O 1
ATOM 2004 N N . ALA A 1 263 ? 10.826 2.889 -3.224 1.00 96.00 263 ALA A N 1
ATOM 2005 C CA . ALA A 1 263 ? 12.192 2.756 -3.731 1.00 96.00 263 ALA A CA 1
ATOM 2006 C C . ALA A 1 263 ? 12.225 2.194 -5.162 1.00 96.00 263 ALA A C 1
ATOM 2008 O O . ALA A 1 263 ? 12.969 2.693 -5.998 1.00 96.00 263 ALA A O 1
ATOM 2009 N N . PHE A 1 264 ? 11.391 1.193 -5.455 1.00 96.81 264 PHE A N 1
ATOM 2010 C CA . PHE A 1 264 ? 11.266 0.628 -6.796 1.00 96.81 264 PHE A CA 1
ATOM 2011 C C . PHE A 1 264 ? 10.754 1.662 -7.804 1.00 96.81 264 PHE A C 1
ATOM 2013 O O . PHE A 1 264 ? 11.329 1.789 -8.879 1.00 96.81 264 PHE A O 1
ATOM 2020 N N . MET A 1 265 ? 9.737 2.451 -7.435 1.00 95.06 265 MET A N 1
ATOM 2021 C CA . MET A 1 265 ? 9.233 3.553 -8.264 1.00 95.06 265 MET A CA 1
ATOM 2022 C C . MET A 1 265 ? 10.342 4.544 -8.634 1.00 95.06 265 MET A C 1
ATOM 2024 O O . MET A 1 265 ? 10.474 4.881 -9.804 1.00 95.06 265 MET A O 1
ATOM 2028 N N . SER A 1 266 ? 11.182 4.951 -7.676 1.00 93.69 266 SER A N 1
ATOM 2029 C CA . SER A 1 266 ? 12.319 5.846 -7.946 1.00 93.69 266 SER A CA 1
ATOM 2030 C C . SER A 1 266 ? 13.385 5.230 -8.861 1.00 93.69 266 SER A C 1
ATOM 2032 O O . SER A 1 266 ? 14.085 5.963 -9.551 1.00 93.69 266 SER A O 1
ATOM 2034 N N . LEU A 1 267 ? 13.524 3.899 -8.888 1.00 93.44 267 LEU A N 1
ATOM 2035 C CA . LEU A 1 267 ? 14.465 3.215 -9.784 1.00 93.44 267 LEU A CA 1
ATOM 2036 C C . LEU A 1 267 ? 13.947 3.088 -11.218 1.00 93.44 267 LEU A C 1
ATOM 2038 O O . LEU A 1 267 ? 14.749 3.110 -12.148 1.00 93.44 267 LEU A O 1
ATOM 2042 N N . ILE A 1 268 ? 12.634 2.940 -11.403 1.00 93.88 268 ILE A N 1
ATOM 2043 C CA . ILE A 1 268 ? 12.021 2.838 -12.737 1.00 93.88 268 ILE A CA 1
ATOM 2044 C C . ILE A 1 268 ? 11.623 4.206 -13.312 1.00 93.88 268 ILE A C 1
ATOM 2046 O O . ILE A 1 268 ? 11.398 4.315 -14.513 1.00 93.88 268 ILE A O 1
ATOM 2050 N N . GLU A 1 269 ? 11.577 5.258 -12.490 1.00 91.56 269 GLU A N 1
ATOM 2051 C CA . GLU A 1 269 ? 11.288 6.639 -12.904 1.00 91.56 269 GLU A CA 1
ATOM 2052 C C . GLU A 1 269 ? 12.131 7.117 -14.108 1.00 91.56 269 GLU A C 1
ATOM 2054 O O . GLU A 1 269 ? 11.536 7.660 -15.042 1.00 91.56 269 GLU A O 1
ATOM 2059 N N . PRO A 1 270 ? 13.455 6.854 -14.192 1.00 90.38 270 PRO A N 1
ATOM 2060 C CA . PRO A 1 270 ? 14.277 7.280 -15.330 1.00 90.38 270 PRO A CA 1
ATOM 2061 C C . PRO A 1 270 ? 13.917 6.630 -16.671 1.00 90.38 270 PRO A C 1
ATOM 2063 O O . PRO A 1 270 ? 14.288 7.154 -17.718 1.00 90.38 270 PRO A O 1
ATOM 2066 N N . PHE A 1 271 ? 13.213 5.494 -16.667 1.00 90.31 271 PHE A N 1
ATOM 2067 C CA . PHE A 1 271 ? 12.720 4.884 -17.904 1.00 90.31 271 PHE A CA 1
ATOM 2068 C C . PHE A 1 271 ? 11.537 5.669 -18.486 1.00 90.31 271 PHE A C 1
ATOM 2070 O O . PHE A 1 271 ? 11.322 5.629 -19.693 1.00 90.31 271 PHE A O 1
ATOM 2077 N N . GLY A 1 272 ? 10.810 6.410 -17.643 1.00 90.25 272 GLY A N 1
ATOM 2078 C CA . GLY A 1 272 ? 9.562 7.091 -17.971 1.00 90.25 272 GLY A CA 1
ATOM 2079 C C . GLY A 1 272 ? 8.355 6.233 -17.598 1.00 90.25 272 GLY A C 1
ATOM 2080 O O . GLY A 1 272 ? 8.083 5.216 -18.230 1.00 90.25 272 GLY A O 1
ATOM 2081 N N . ILE A 1 273 ? 7.613 6.640 -16.567 1.00 92.81 273 ILE A N 1
ATOM 2082 C CA . ILE A 1 273 ? 6.382 5.964 -16.136 1.00 92.81 273 ILE A CA 1
ATOM 2083 C C . ILE A 1 273 ? 5.202 6.622 -16.851 1.00 92.81 273 ILE A C 1
ATOM 2085 O O . ILE A 1 273 ? 4.938 7.804 -16.640 1.00 92.81 273 ILE A O 1
ATOM 2089 N N . PHE A 1 274 ? 4.487 5.866 -17.682 1.00 91.50 274 PHE A N 1
ATOM 2090 C CA . PHE A 1 274 ? 3.287 6.353 -18.367 1.00 91.50 274 PHE A CA 1
ATOM 2091 C C . PHE A 1 274 ? 2.083 6.399 -17.432 1.00 91.50 274 PHE A C 1
ATOM 2093 O O . PHE A 1 274 ? 1.356 7.387 -17.390 1.00 91.50 274 PHE A O 1
ATOM 2100 N N . GLU A 1 275 ? 1.886 5.337 -16.658 1.00 92.44 275 GLU A N 1
ATOM 2101 C CA . GLU A 1 275 ? 0.809 5.233 -15.680 1.00 92.44 275 GLU A CA 1
ATOM 2102 C C . GLU A 1 275 ? 1.226 4.302 -14.542 1.00 92.44 275 GLU A C 1
ATOM 2104 O O . GLU A 1 275 ? 2.029 3.384 -14.727 1.00 92.44 275 GLU A O 1
ATOM 2109 N N . ALA A 1 276 ? 0.675 4.536 -13.353 1.00 95.31 276 ALA A N 1
ATOM 2110 C CA . ALA A 1 276 ? 0.867 3.664 -12.207 1.00 95.31 276 ALA A CA 1
ATOM 2111 C C . ALA A 1 276 ? -0.424 3.552 -11.392 1.00 95.31 276 ALA A C 1
ATOM 2113 O O . ALA A 1 276 ? -1.044 4.556 -11.042 1.00 95.31 276 ALA A O 1
ATOM 2114 N N . ALA A 1 277 ? -0.792 2.324 -11.045 1.00 96.88 277 ALA A N 1
ATOM 2115 C CA . ALA A 1 277 ? -1.887 1.997 -10.147 1.00 96.88 277 ALA A CA 1
ATOM 2116 C C . ALA A 1 277 ? -1.326 1.369 -8.866 1.00 96.88 277 ALA A C 1
ATOM 2118 O O . ALA A 1 277 ? -0.553 0.410 -8.907 1.00 96.88 277 ALA A O 1
ATOM 2119 N N . ARG A 1 278 ? -1.719 1.912 -7.711 1.00 95.75 278 ARG A N 1
ATOM 2120 C CA . ARG A 1 278 ? -1.271 1.461 -6.386 1.00 95.75 278 ARG A CA 1
ATOM 2121 C C . ARG A 1 278 ? -2.473 1.116 -5.516 1.00 95.75 278 ARG A C 1
ATOM 2123 O O . ARG A 1 278 ? -3.401 1.911 -5.413 1.00 95.75 278 ARG A O 1
ATOM 2130 N N . SER A 1 279 ? -2.453 -0.052 -4.874 1.00 93.62 279 SER A N 1
ATOM 2131 C CA . SER A 1 279 ? -3.596 -0.565 -4.098 1.00 93.62 279 SER A CA 1
ATOM 2132 C C . SER A 1 279 ? -3.820 0.128 -2.750 1.00 93.62 279 SER A C 1
ATOM 2134 O O . SER A 1 279 ? -4.862 -0.075 -2.135 1.00 93.62 279 SER A O 1
ATOM 2136 N N . GLY A 1 280 ? -2.826 0.864 -2.239 1.00 93.19 280 GLY A N 1
ATOM 2137 C CA . GLY A 1 280 ? -2.747 1.247 -0.828 1.00 93.19 280 GLY A CA 1
ATOM 2138 C C . GLY A 1 280 ? -2.251 0.104 0.069 1.00 93.19 280 GLY A C 1
ATOM 2139 O O . GLY A 1 280 ? -2.064 -1.034 -0.377 1.00 93.19 280 GLY A O 1
ATOM 2140 N N . GLN A 1 281 ? -1.998 0.414 1.343 1.00 94.50 281 GLN A N 1
ATOM 2141 C CA . GLN A 1 281 ? -1.389 -0.518 2.291 1.00 94.50 281 GLN A CA 1
ATOM 2142 C C . GLN A 1 281 ? -2.430 -1.488 2.878 1.00 94.50 281 GLN A C 1
ATOM 2144 O O . GLN A 1 281 ? -3.346 -1.076 3.584 1.00 94.50 281 GLN A O 1
ATOM 2149 N N . ILE A 1 282 ? -2.234 -2.787 2.656 1.00 95.25 282 ILE A N 1
ATOM 2150 C CA . ILE A 1 282 ? -2.925 -3.870 3.367 1.00 95.25 282 ILE A CA 1
ATOM 2151 C C . ILE A 1 282 ? -2.033 -4.402 4.487 1.00 95.25 282 ILE A C 1
ATOM 2153 O O . ILE A 1 282 ? -0.815 -4.537 4.322 1.00 95.25 282 ILE A O 1
ATOM 2157 N N . VAL A 1 283 ? -2.622 -4.692 5.648 1.00 95.31 283 VAL A N 1
ATOM 2158 C CA . VAL A 1 283 ? -1.865 -5.090 6.843 1.00 95.31 283 VAL A CA 1
ATOM 2159 C C . VAL A 1 283 ? -2.547 -6.242 7.570 1.00 95.31 283 VAL A C 1
ATOM 2161 O O . VAL A 1 283 ? -3.759 -6.237 7.773 1.00 95.31 283 VAL A O 1
ATOM 2164 N N . MET A 1 284 ? -1.745 -7.213 8.006 1.00 93.38 284 MET A N 1
ATOM 2165 C CA . MET A 1 284 ? -2.160 -8.279 8.917 1.00 93.38 284 MET A CA 1
ATOM 2166 C C . MET A 1 284 ? -1.200 -8.378 10.098 1.00 93.38 284 MET A C 1
ATOM 2168 O O . MET A 1 284 ? 0.009 -8.171 9.948 1.00 93.38 284 MET A O 1
ATOM 2172 N N . SER A 1 285 ? -1.725 -8.717 11.274 1.00 91.62 285 SER A N 1
ATOM 2173 C CA . SER A 1 285 ? -0.895 -9.080 12.420 1.00 91.62 285 SER A CA 1
ATOM 2174 C C . SER A 1 285 ? -0.090 -10.339 12.101 1.00 91.62 285 SER A C 1
ATOM 2176 O O . SER A 1 285 ? -0.547 -11.257 11.419 1.00 91.62 285 SER A O 1
ATOM 2178 N N . ARG A 1 286 ? 1.159 -10.372 12.560 1.00 90.38 286 ARG A N 1
ATOM 2179 C CA . ARG A 1 286 ? 1.989 -11.571 12.504 1.00 90.38 286 ARG A CA 1
ATOM 2180 C C . ARG A 1 286 ? 1.736 -12.382 13.766 1.00 90.38 286 ARG A C 1
ATOM 2182 O O . ARG A 1 286 ? 1.653 -11.814 14.852 1.00 90.38 286 ARG A O 1
ATOM 2189 N N . THR A 1 287 ? 1.731 -13.704 13.645 1.00 87.38 287 THR A N 1
ATOM 2190 C CA . THR A 1 287 ? 1.809 -14.584 14.810 1.00 87.38 287 THR A CA 1
ATOM 2191 C C . THR A 1 287 ? 3.049 -14.232 15.629 1.00 87.38 287 THR A C 1
ATOM 2193 O O . THR A 1 287 ? 4.164 -14.165 15.093 1.00 87.38 287 THR A O 1
ATOM 2196 N N . ALA A 1 288 ? 2.867 -13.978 16.925 1.00 71.38 288 ALA A N 1
ATOM 2197 C CA . ALA A 1 288 ? 3.989 -13.838 17.835 1.00 71.38 288 ALA A CA 1
ATOM 2198 C C . ALA A 1 288 ? 4.821 -15.122 17.744 1.00 71.38 288 ALA A C 1
ATOM 2200 O O . ALA A 1 288 ? 4.302 -16.221 17.932 1.00 71.38 288 ALA A O 1
ATOM 2201 N N . LYS A 1 289 ? 6.110 -15.000 17.412 1.00 60.62 289 LYS A N 1
ATOM 2202 C CA . LYS A 1 289 ? 7.020 -16.125 17.609 1.00 60.62 289 LYS A CA 1
ATOM 2203 C C . LYS A 1 289 ? 7.036 -16.373 19.113 1.00 60.62 289 LYS A C 1
ATOM 2205 O O . LYS A 1 289 ? 7.527 -15.519 19.845 1.00 60.62 289 LYS A O 1
ATOM 2210 N N . LEU A 1 290 ? 6.455 -17.489 19.545 1.00 52.28 290 LEU A N 1
ATOM 2211 C CA . LEU A 1 290 ? 6.623 -18.027 20.886 1.00 52.28 290 LEU A CA 1
ATOM 2212 C C . LEU A 1 290 ? 8.096 -18.406 20.992 1.00 52.28 290 LEU A C 1
ATOM 2214 O O . LEU A 1 290 ? 8.515 -19.500 20.623 1.00 52.28 290 LEU A O 1
ATOM 2218 N N . SER A 1 291 ? 8.922 -17.447 21.379 1.00 52.91 291 SER A N 1
ATOM 2219 C CA . SER A 1 291 ? 10.317 -17.705 21.652 1.00 52.91 291 SER A CA 1
ATOM 2220 C C . SER A 1 291 ? 10.426 -18.271 23.060 1.00 52.91 291 SER A C 1
ATOM 2222 O O . SER A 1 291 ? 11.025 -17.681 23.945 1.00 52.91 291 SER A O 1
ATOM 2224 N N . PHE A 1 292 ? 9.866 -19.468 23.252 1.00 55.25 292 PHE A N 1
ATOM 2225 C CA . PHE A 1 292 ? 10.181 -20.296 24.417 1.00 55.25 292 PHE A CA 1
ATOM 2226 C C . PHE A 1 292 ? 11.678 -20.665 24.477 1.00 55.25 292 PHE A C 1
ATOM 2228 O O . PHE A 1 292 ? 12.135 -21.173 25.492 1.00 55.25 292 PHE A O 1
ATOM 2235 N N . PHE A 1 293 ? 12.436 -20.378 23.410 1.00 57.66 293 PHE A N 1
ATOM 2236 C CA . PHE A 1 293 ? 13.877 -20.597 23.297 1.00 57.66 293 PHE A CA 1
ATOM 2237 C C . PHE A 1 293 ? 14.651 -19.377 22.761 1.00 57.66 293 PHE A C 1
ATOM 2239 O O . PHE A 1 293 ? 15.696 -19.557 22.147 1.00 57.66 293 PHE A O 1
ATOM 2246 N N . SER A 1 294 ? 14.165 -18.137 22.927 1.00 49.56 294 SER A N 1
ATOM 2247 C CA . SER A 1 294 ? 15.095 -16.995 22.821 1.00 49.56 294 SER A CA 1
ATOM 2248 C C . SER A 1 294 ? 15.652 -16.712 24.202 1.00 49.56 294 SER A C 1
ATOM 2250 O O . SER A 1 294 ? 14.894 -16.333 25.095 1.00 49.56 294 SER A O 1
ATOM 2252 N N . ASP A 1 295 ? 16.952 -16.948 24.319 1.00 45.53 295 ASP A N 1
ATOM 2253 C CA . ASP A 1 295 ? 17.800 -16.798 25.489 1.00 45.53 295 ASP A CA 1
ATOM 2254 C C . ASP A 1 295 ? 17.460 -15.606 26.383 1.00 45.53 295 ASP A C 1
ATOM 2256 O O . ASP A 1 295 ? 17.079 -14.524 25.929 1.00 45.53 295 ASP A O 1
ATOM 2260 N N . GLY A 1 296 ? 17.630 -15.841 27.685 1.00 50.50 296 GLY A N 1
ATOM 2261 C CA . GLY A 1 296 ? 17.542 -14.820 28.711 1.00 50.50 296 GLY A CA 1
ATOM 2262 C C . GLY A 1 296 ? 18.430 -13.614 28.408 1.00 50.50 296 GLY A C 1
ATOM 2263 O O . GLY A 1 296 ? 19.418 -13.702 27.685 1.00 50.50 296 GLY A O 1
ATOM 2264 N N . VAL A 1 297 ? 18.070 -12.504 29.053 1.00 49.22 297 VAL A N 1
ATOM 2265 C CA . VAL A 1 297 ? 18.606 -11.141 28.910 1.00 49.22 297 VAL A CA 1
ATOM 2266 C C . VAL A 1 297 ? 17.824 -10.282 27.908 1.00 49.22 297 VAL A C 1
ATOM 2268 O O . VAL A 1 297 ? 18.242 -10.025 26.785 1.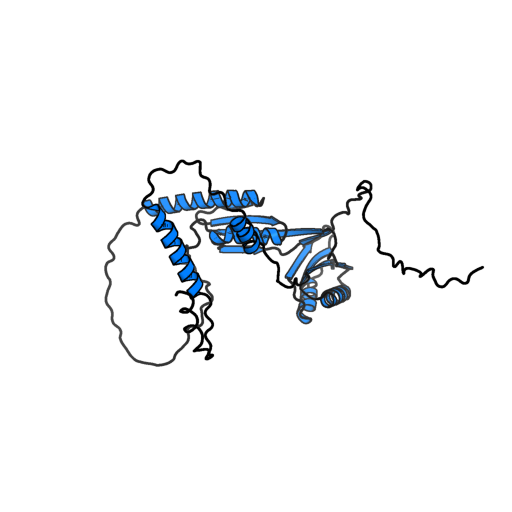00 49.22 297 VAL A O 1
ATOM 2271 N N . SER A 1 298 ? 16.670 -9.779 28.352 1.00 44.56 298 SER A N 1
ATOM 2272 C CA . SER A 1 298 ? 16.422 -8.328 28.496 1.00 44.56 298 SER A CA 1
ATOM 2273 C C . SER A 1 298 ? 14.939 -8.048 28.758 1.00 44.56 298 SER A C 1
ATOM 2275 O O . SER A 1 298 ? 14.145 -7.792 27.861 1.00 44.56 298 SER A O 1
ATOM 2277 N N . ALA A 1 299 ? 14.575 -8.078 30.035 1.00 43.09 299 ALA A N 1
ATOM 2278 C CA . ALA A 1 299 ? 13.448 -7.317 30.557 1.00 43.09 299 ALA A CA 1
ATOM 2279 C C . ALA A 1 299 ? 13.781 -6.952 32.006 1.00 43.09 299 ALA A C 1
ATOM 2281 O O . ALA A 1 299 ? 13.162 -7.439 32.945 1.00 43.09 299 ALA A O 1
ATOM 2282 N N . GLN A 1 300 ? 14.823 -6.136 32.191 1.00 38.34 300 GLN A N 1
ATOM 2283 C CA . GLN A 1 300 ? 14.806 -5.253 33.346 1.00 38.34 300 GLN A CA 1
ATOM 2284 C C . GLN A 1 300 ? 13.781 -4.177 33.010 1.00 38.34 300 GLN A C 1
ATOM 2286 O O . GLN A 1 300 ? 14.037 -3.274 32.219 1.00 38.34 300 GLN A O 1
ATOM 2291 N N . ALA A 1 301 ? 12.579 -4.363 33.548 1.00 42.25 301 ALA A N 1
ATOM 2292 C CA . ALA A 1 301 ? 11.792 -3.227 33.967 1.00 42.25 301 ALA A CA 1
ATOM 2293 C C . ALA A 1 301 ? 12.677 -2.459 34.955 1.00 42.25 301 ALA A C 1
ATOM 2295 O O . ALA A 1 301 ? 13.113 -3.020 35.962 1.00 42.25 301 ALA A O 1
ATOM 2296 N N . GLU A 1 302 ? 13.033 -1.229 34.607 1.00 38.47 302 GLU A N 1
ATOM 2297 C CA . GLU A 1 302 ? 13.532 -0.261 35.572 1.00 38.47 302 GLU A CA 1
ATOM 2298 C C . GLU A 1 302 ? 12.373 0.031 36.532 1.00 38.47 302 GLU A C 1
ATOM 2300 O O . GLU A 1 302 ? 11.575 0.939 36.314 1.00 38.47 302 GLU A O 1
ATOM 2305 N N . ASP A 1 303 ? 12.226 -0.818 37.548 1.00 38.66 303 ASP A N 1
ATOM 2306 C CA . ASP A 1 303 ? 11.475 -0.481 38.745 1.00 38.66 303 ASP A CA 1
ATOM 2307 C C . ASP A 1 303 ? 12.315 0.515 39.548 1.00 38.66 303 ASP A C 1
ATOM 2309 O O . ASP A 1 303 ? 13.487 0.272 39.848 1.00 38.66 303 ASP A O 1
ATOM 2313 N N . ASP A 1 304 ? 11.683 1.639 39.880 1.00 44.75 304 ASP A N 1
ATOM 2314 C CA . ASP A 1 304 ? 12.117 2.650 40.837 1.00 44.75 304 ASP A CA 1
ATOM 2315 C C . ASP A 1 304 ? 12.736 2.021 42.100 1.00 44.75 304 ASP A C 1
ATOM 2317 O O . ASP A 1 304 ? 12.044 1.708 43.073 1.00 44.75 304 ASP A O 1
ATOM 2321 N N . VAL A 1 305 ? 14.064 1.911 42.145 1.00 43.97 305 VAL A N 1
ATOM 2322 C CA . VAL A 1 305 ? 14.791 1.801 43.409 1.00 43.97 305 VAL A CA 1
ATOM 2323 C C . VAL A 1 305 ? 15.230 3.209 43.778 1.00 43.97 305 VAL A C 1
ATOM 2325 O O . VAL A 1 305 ? 16.265 3.702 43.342 1.00 43.97 305 VAL A O 1
ATOM 2328 N N . LYS A 1 306 ? 14.410 3.884 44.587 1.00 44.84 306 LYS A N 1
ATOM 2329 C CA . LYS A 1 306 ? 14.893 5.018 45.376 1.00 44.84 306 LYS A CA 1
ATOM 2330 C C . LYS A 1 306 ? 15.966 4.479 46.316 1.00 44.84 306 LYS A C 1
ATOM 2332 O O . LYS A 1 306 ? 15.647 3.666 47.182 1.00 44.84 306 LYS A O 1
ATOM 2337 N N . ASP A 1 307 ? 17.204 4.929 46.144 1.00 51.84 307 ASP A N 1
ATOM 2338 C CA . ASP A 1 307 ? 18.271 4.729 47.121 1.00 51.84 307 ASP A CA 1
ATOM 2339 C C . ASP A 1 307 ? 17.765 5.175 48.500 1.00 51.84 307 ASP A C 1
ATOM 2341 O O . ASP A 1 307 ? 17.508 6.356 48.747 1.00 51.84 307 ASP A O 1
ATOM 2345 N N . VAL A 1 308 ? 17.547 4.211 49.394 1.00 59.59 308 VAL A N 1
ATOM 2346 C CA . VAL A 1 308 ? 17.236 4.486 50.795 1.00 59.59 308 VAL A CA 1
ATOM 2347 C C . VAL A 1 308 ? 18.555 4.854 51.463 1.00 59.59 308 VAL A C 1
ATOM 2349 O O . VAL A 1 308 ? 19.408 3.996 51.680 1.00 59.59 308 VAL A O 1
ATOM 2352 N N . ASP A 1 309 ? 18.731 6.141 51.757 1.00 65.44 309 ASP A N 1
ATOM 2353 C CA . ASP A 1 309 ? 19.902 6.669 52.453 1.00 65.44 309 ASP A CA 1
ATOM 2354 C C . ASP A 1 309 ? 19.996 6.065 53.870 1.00 65.44 309 ASP A C 1
ATOM 2356 O O . ASP A 1 309 ? 19.207 6.365 54.771 1.00 65.44 309 ASP A O 1
ATOM 2360 N N . LEU A 1 310 ? 20.962 5.159 54.046 1.00 62.50 310 LEU A N 1
ATOM 2361 C CA . LEU A 1 310 ? 21.198 4.364 55.259 1.00 62.50 310 LEU A CA 1
ATOM 2362 C C . LEU A 1 310 ? 21.706 5.200 56.450 1.00 62.50 310 LEU A C 1
ATOM 2364 O O . LEU A 1 310 ? 21.879 4.665 57.544 1.00 62.50 310 LEU A O 1
ATOM 2368 N N . SER A 1 311 ? 21.927 6.504 56.266 1.00 67.00 311 SER A N 1
ATOM 2369 C CA . SER A 1 311 ? 22.409 7.426 57.303 1.00 67.00 311 SER A CA 1
ATOM 2370 C C . SER A 1 311 ? 21.334 7.893 58.301 1.00 67.00 311 SER A C 1
ATOM 2372 O O . SER A 1 311 ? 21.663 8.555 59.286 1.00 67.00 311 SER A O 1
ATOM 2374 N N . HIS A 1 312 ? 20.064 7.512 58.103 1.00 64.44 312 HIS A N 1
ATOM 2375 C CA . HIS A 1 312 ? 18.939 7.924 58.957 1.00 64.44 312 HIS A CA 1
ATOM 2376 C C . HIS A 1 312 ? 18.327 6.829 59.849 1.00 64.44 312 HIS A C 1
ATOM 2378 O O . HIS A 1 312 ? 17.271 7.046 60.446 1.00 64.44 312 HIS A O 1
ATOM 2384 N N . LEU A 1 313 ? 18.975 5.673 60.008 1.00 69.38 313 LEU A N 1
ATOM 2385 C CA . LEU A 1 313 ? 18.535 4.689 61.004 1.00 69.38 313 LEU A CA 1
ATOM 2386 C C . LEU A 1 313 ? 19.044 5.071 62.409 1.00 69.38 313 LEU A C 1
ATOM 2388 O O . LEU A 1 313 ? 20.223 5.399 62.555 1.00 69.38 313 LEU A O 1
ATOM 2392 N N . PRO A 1 314 ? 18.194 5.037 63.456 1.00 53.62 3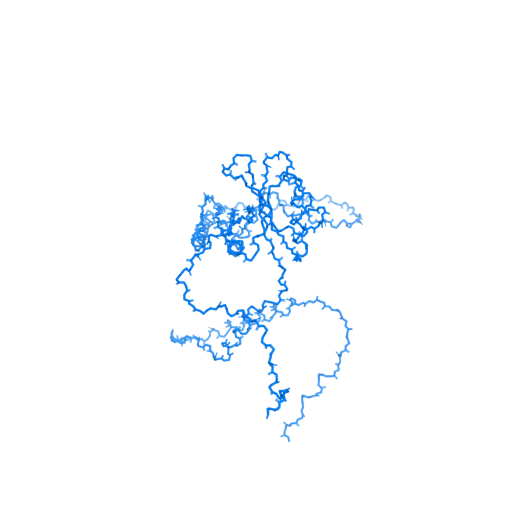14 PRO A N 1
ATOM 2393 C CA . PRO A 1 314 ? 18.658 5.265 64.819 1.00 53.62 314 PRO A CA 1
ATOM 2394 C C . PRO A 1 314 ? 19.584 4.115 65.246 1.00 53.62 314 PRO A C 1
ATOM 2396 O O . PRO A 1 314 ? 19.280 2.955 64.951 1.00 53.62 314 PRO A O 1
ATOM 2399 N N . PRO A 1 315 ? 20.704 4.403 65.933 1.00 68.56 315 PRO A N 1
ATOM 2400 C CA . PRO A 1 315 ? 21.574 3.352 66.431 1.00 68.56 315 PRO A CA 1
ATOM 2401 C C . PRO A 1 315 ? 20.862 2.578 67.545 1.00 68.56 315 PRO A C 1
ATOM 2403 O O . PRO A 1 315 ? 20.169 3.167 68.378 1.00 68.56 315 PRO A O 1
ATOM 2406 N N . SER A 1 316 ? 21.031 1.257 67.528 1.00 54.44 316 SER A N 1
ATOM 2407 C CA . SER A 1 316 ? 20.669 0.347 68.621 1.00 54.44 316 SER A CA 1
ATOM 2408 C C . SER A 1 316 ? 21.499 0.596 69.874 1.00 54.44 316 SER A C 1
ATOM 2410 O O . SER A 1 316 ? 22.722 0.810 69.703 1.00 54.44 316 SER A O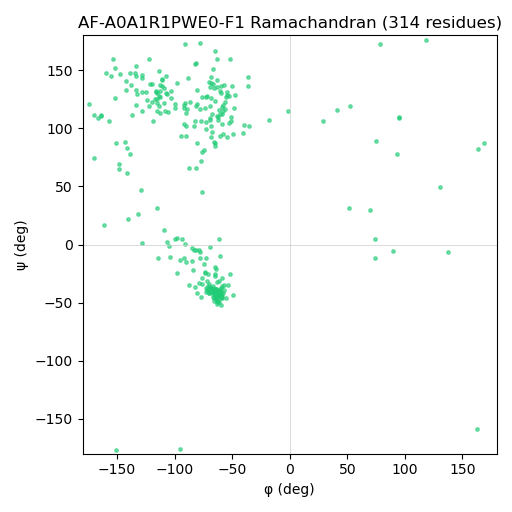 1
#

Secondary structure (DSSP, 8-state):
--S-SSSSSSSS----------HHHHHHHHHHHHHHHHHTTSS-----TT------HHHHHHHHHHHS----S----EEEEEEEEE--TTHHHHHHHHHHHTT-EEEEEEEEE-SSTTEEEEEEEEES-HHHHHHHHHHHHTSTTEEEEEE-TTS-EEEEEEEEEEEESS-TT---TTS---S------------------------------HHHHHHHHHHHHHHHHHHHHHHHHTT-EEEEE-SSEEEEEEEE-HHHHHHHHHHHGGG-EEEEEE---EEEEPPP---TTS-S-------------GGGSPP-

Nearest PDB structures (foldseek):
  6wo1-assembly1_B  TM=8.416E-01  e=9.949E-20  Saccharomyces cerevisiae
  2pc6-assembly1_A  TM=9.380E-01  e=7.574E-14  Nitrosomonas europaea ATCC 19718
  2f1f-assembly1_A  TM=8.929E-01  e=1.435E-13  Escherichia coli
  6vz8-assembly1_S  TM=8.922E-01  e=1.354E-13  Arabidopsis thaliana
  6u9h-assembly1_G  TM=9.045E-01  e=2.007E-11  Arabidopsis thaliana

Organism: Zancudomyces culisetae (NCBI:txid1213189)

Foldseek 3Di:
DDDDDPDPPPPDDDDDDDDDDPDPVVVVVVVVVVVVVVVVPPPDDDDDPPPPPDDDPVRVVVCCVVPPPPPPDPDFDKWKKKWKFFPDPCLVVVLVCVCVVVPWAWPDWFKDDDPDPRIIIIITMTTHDVVSVVVSQVVNVPDPRIPHMDICPPAAKDKKKKKKFKFWLLWAPPDPPPPPPPPPPDPDPDPDDDDDDDDDDDDPPPPDDDDPPVVVVVVSQVSSVVSVVVVVVLCVVQVKDFPADDSTITMIMHMHHPVSVVVSCVVRPRRPTPDMDMRGMDMDGDPPPPPPPDDDDDDPPPDDDDPDPPPPDDDD